Protein AF-A0AAU5UEJ3-F1 (afdb_monomer)

Sequence (266 aa):
MALEWQTLGGAPDSSSPGGGAEIRHVVRSPLGDLTHAVCRAGEVAPTHDLPELDEAYFVLAGEGQIWRSLHGREAITRMRPGRAVWMPAGTQFQYRANQTTSLVFLVVVMPPWKSELFHTNDAGPWTVGADGPAEPTDDSWLTVDVRRGPDETAPDGSEIRLLGGVERGSLAHCLLHPGAVSSPVRHRTVQELWYVVSGHGELWRQSPDGTDQVDLLWPGAAVDIPLGVTFQFRATGLDDLELILLTMPPWPGTDEAVAAGAGRWT

Secondary structure (DSSP, 8-state):
-PPPEEE--SS-SEE-TTSSSEEEEEEE-SS-EEEEEEEPTT-BPPPEE-TT-EEEEEEEES-EEEEEEETTEEEEEEE-TTEEEEE-TT-EEEEEE-SSS-EEEEEEEES---GGG-EE-S-SS--TTS----S-----S-EEE--SS-SEE-TTS-EEEEEEEETTEEEEEEEE-TT-BPPPEEESS-EEEEEEEES-EEEEEE-TTS-EEEEEE-TTEEEEE-TT-EEEEEE-SSS-EEEEEEEES----GGGEEE-S--S--

Radius of gyration: 18.49 Å; Cα contacts (8 Å, |Δi|>4): 746; chains: 1; bounding box: 48×34×52 Å

pLDDT: mean 91.76, std 7.82, range [52.0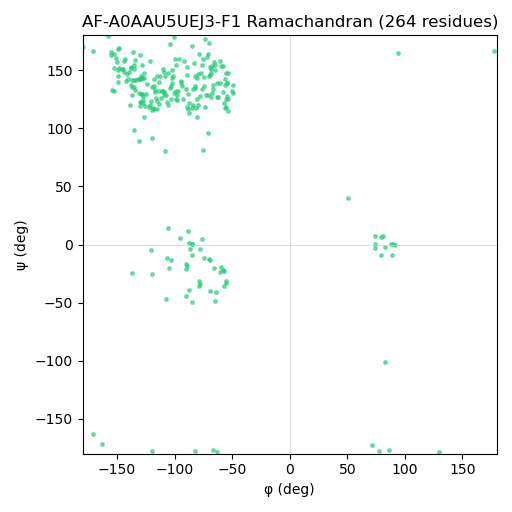, 98.69]

Solvent-accessible surface area (backbone atoms only — not comparable to full-atom values): 13779 Å² total; per-residue (Å²): 129,88,82,58,71,43,62,71,66,95,64,65,78,46,60,38,96,69,63,34,23,42,24,35,84,48,48,80,47,97,64,27,28,39,30,41,35,38,20,48,46,56,35,49,26,59,25,31,33,29,66,78,32,32,36,38,37,37,26,68,35,46,33,29,38,35,39,40,37,49,96,92,46,68,31,32,43,77,41,37,57,48,29,27,42,59,39,59,50,49,31,33,35,31,43,31,19,34,79,84,33,42,22,28,28,38,42,36,34,33,49,50,85,56,78,90,52,64,43,74,54,91,60,79,72,66,52,81,93,51,96,39,87,80,72,64,45,80,66,89,60,66,64,30,64,71,57,94,62,60,77,43,66,47,98,57,63,38,31,31,28,76,43,54,67,56,91,67,24,23,38,30,40,38,38,32,51,50,71,41,51,49,63,28,26,25,40,78,79,38,26,38,39,40,35,28,68,38,37,23,29,39,37,38,39,30,43,84,89,67,58,70,50,77,45,77,39,34,59,48,22,23,37,61,42,60,64,58,33,36,34,31,40,34,17,72,34,88,44,51,23,30,33,41,39,37,26,42,43,41,77,89,52,83,83,41,62,38,79,59,78,80,53,96,70,129

Foldseek 3Di:
DDWDKDFWDPAAPDADLQNQWGWTFADADQWKGKIKTKRFALGKGFKKAQQAKKKKKAWQAAKWWKWKDDPRDIWIDIDHHQKMFIDGHGIIMMIHGHNPGITIIMMMITPYDDSVSIDGDRDDQDDRPDPGDDDTDPDPGQMDGFDPAAPDADPQRKGWHWSDDDQFKGKIKIKDAAFGKFFWWAFDPKKKKKAWSAAWKKKWKAAPVGDIDIDIGHHRMMTTGDHRITMMMHGHGNGITMMMMMITPYDPDDVRIDGPPDDPDD

Mean predicted aligned error: 4.82 Å

Structure (mmCIF, N/CA/C/O backbone):
data_AF-A0AAU5UEJ3-F1
#
_entry.id   AF-A0AAU5UEJ3-F1
#
loop_
_atom_site.group_PDB
_atom_site.id
_atom_site.type_symbol
_atom_site.label_atom_id
_atom_site.label_alt_id
_atom_site.label_comp_id
_atom_site.label_asym_id
_atom_site.label_entity_id
_atom_site.label_seq_id
_atom_site.pdbx_PDB_ins_code
_atom_site.Cartn_x
_atom_site.Cartn_y
_atom_site.Cartn_z
_atom_site.occupancy
_atom_site.B_iso_or_equiv
_atom_site.auth_seq_id
_atom_site.auth_comp_id
_atom_site.auth_asym_id
_atom_site.auth_atom_id
_atom_site.pdbx_PDB_model_num
ATOM 1 N N . MET A 1 1 ? -2.027 16.115 17.556 1.00 52.00 1 MET A N 1
ATOM 2 C CA . MET A 1 1 ? -1.497 16.056 16.174 1.00 52.00 1 MET A CA 1
ATOM 3 C C . MET A 1 1 ? -2.710 15.958 15.268 1.00 52.00 1 MET A C 1
ATOM 5 O O . MET A 1 1 ? -3.641 15.273 15.674 1.00 52.00 1 MET A O 1
ATOM 9 N N . ALA A 1 2 ? -2.773 16.694 14.157 1.00 60.00 2 ALA A N 1
ATOM 10 C CA . ALA A 1 2 ? -3.913 16.568 13.248 1.00 60.00 2 ALA A CA 1
ATOM 11 C C . ALA A 1 2 ? -3.891 15.170 12.613 1.00 60.00 2 ALA A C 1
ATOM 13 O O . ALA A 1 2 ? -2.815 14.684 12.278 1.00 60.00 2 ALA A O 1
ATOM 14 N N . LEU A 1 3 ? -5.055 14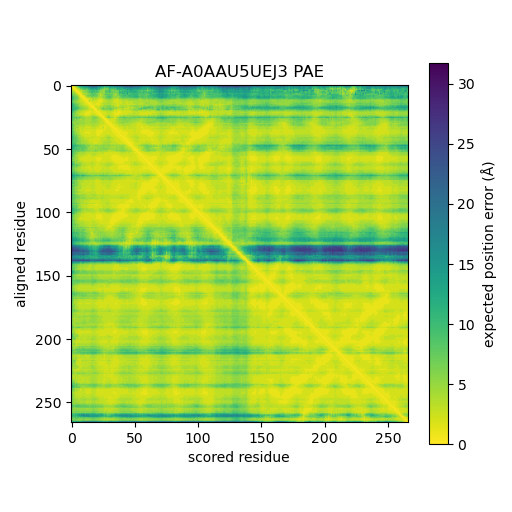.535 12.527 1.00 74.19 3 LEU A N 1
ATOM 15 C CA . LEU A 1 3 ? -5.250 13.261 11.849 1.00 74.19 3 LEU A CA 1
ATOM 16 C C . LEU A 1 3 ? -5.389 13.548 10.348 1.00 74.19 3 LEU A C 1
ATOM 18 O O . LEU A 1 3 ? -6.301 14.273 9.947 1.00 74.19 3 LEU A O 1
ATOM 22 N N . GLU A 1 4 ? -4.472 13.041 9.529 1.00 78.06 4 GLU A N 1
ATOM 23 C CA . GLU A 1 4 ? -4.476 13.281 8.088 1.00 78.06 4 GLU A CA 1
ATOM 24 C C . GLU A 1 4 ? -5.442 12.324 7.372 1.00 78.06 4 GLU A C 1
ATOM 26 O O . GLU A 1 4 ? -5.681 11.179 7.765 1.00 78.06 4 GLU A O 1
ATOM 31 N N . TRP A 1 5 ? -6.077 12.835 6.324 1.00 81.25 5 TRP A N 1
ATOM 32 C CA . TRP A 1 5 ? -6.950 12.091 5.425 1.00 81.25 5 TRP A CA 1
ATOM 33 C C . TRP A 1 5 ? -6.948 12.815 4.090 1.00 81.25 5 TRP A C 1
ATOM 35 O O . TRP A 1 5 ? -7.096 14.040 4.044 1.00 81.25 5 TRP A O 1
ATOM 45 N N . GLN A 1 6 ? -6.782 12.069 3.004 1.00 83.62 6 GLN A N 1
ATOM 46 C CA . GLN A 1 6 ? -6.844 12.648 1.673 1.00 83.62 6 GLN A CA 1
ATOM 47 C C . GLN A 1 6 ? -7.228 11.629 0.609 1.00 83.62 6 GLN A C 1
ATOM 49 O O . GLN A 1 6 ? -7.199 10.415 0.804 1.00 83.62 6 GLN A O 1
ATOM 54 N N . THR A 1 7 ? -7.589 12.160 -0.552 1.00 81.31 7 THR A N 1
ATOM 55 C CA . THR A 1 7 ? -8.096 11.402 -1.691 1.00 81.31 7 THR A CA 1
ATOM 56 C C . THR A 1 7 ? -7.268 11.737 -2.912 1.00 81.31 7 THR A C 1
ATOM 58 O O . THR A 1 7 ? -6.900 12.900 -3.090 1.00 81.31 7 THR A O 1
ATOM 61 N N . LEU A 1 8 ? -7.011 10.753 -3.772 1.00 83.12 8 LEU A N 1
ATOM 62 C CA . LEU A 1 8 ? -6.240 10.975 -4.993 1.00 83.12 8 LEU A CA 1
ATOM 63 C C . LEU A 1 8 ? -6.811 12.119 -5.846 1.00 83.12 8 LEU A C 1
ATOM 65 O O . LEU A 1 8 ? -7.975 12.104 -6.249 1.00 83.12 8 LEU A O 1
ATOM 69 N N . GLY A 1 9 ? -5.957 13.094 -6.163 1.00 78.25 9 GLY A N 1
ATOM 70 C CA . GLY A 1 9 ? -6.269 14.152 -7.117 1.00 78.25 9 GLY A CA 1
ATOM 71 C C . GLY A 1 9 ? -6.382 13.624 -8.552 1.00 78.25 9 GLY A C 1
ATOM 72 O O . GLY A 1 9 ? -5.729 12.652 -8.938 1.00 78.25 9 GLY A O 1
ATOM 73 N N . GLY A 1 10 ? -7.198 14.283 -9.382 1.00 78.88 10 GLY A N 1
ATOM 74 C CA . GLY A 1 10 ? -7.349 13.906 -10.794 1.00 78.88 10 GLY A CA 1
ATOM 75 C C . GLY A 1 10 ? -6.058 14.086 -11.607 1.00 78.88 10 GLY A C 1
ATOM 76 O O . GLY A 1 10 ? -5.695 13.218 -12.403 1.00 78.88 10 GLY A O 1
ATOM 77 N N . ALA A 1 11 ? -5.329 15.178 -11.370 1.00 85.62 11 ALA A N 1
ATOM 78 C CA . ALA A 1 11 ? -4.025 15.448 -11.977 1.00 85.62 11 ALA A CA 1
ATOM 79 C C . ALA A 1 11 ? -2.879 14.875 -11.120 1.00 85.62 11 ALA A C 1
ATOM 81 O O . ALA A 1 11 ? -3.051 14.739 -9.909 1.00 85.62 11 ALA A O 1
ATOM 82 N N . PRO A 1 12 ? -1.724 14.533 -11.719 1.00 90.62 12 PRO A N 1
ATOM 83 C CA . PRO A 1 12 ? -0.538 14.178 -10.949 1.00 90.62 12 PRO A CA 1
ATOM 84 C C . PRO A 1 12 ? 0.054 15.399 -10.234 1.00 90.62 12 PRO A C 1
ATOM 86 O O . PRO A 1 12 ? 0.056 16.502 -10.782 1.00 90.62 12 PRO A O 1
ATOM 89 N N . ASP A 1 13 ? 0.601 15.177 -9.040 1.00 89.88 13 ASP A N 1
ATOM 90 C CA . ASP A 1 13 ? 1.295 16.200 -8.248 1.00 89.88 13 ASP A CA 1
ATOM 91 C C . ASP A 1 13 ? 2.713 16.445 -8.776 1.00 89.88 13 ASP A C 1
ATOM 93 O O . ASP A 1 13 ? 3.240 17.556 -8.713 1.00 89.88 13 ASP A O 1
ATOM 97 N N . SER A 1 14 ? 3.353 15.391 -9.288 1.00 90.75 14 SER A N 1
ATOM 98 C CA . SER A 1 14 ? 4.702 15.439 -9.848 1.00 90.75 14 SER A CA 1
ATOM 99 C C . SER A 1 14 ? 4.956 14.271 -10.808 1.00 90.75 14 SER A C 1
ATOM 101 O O . SER A 1 14 ? 4.085 13.437 -11.062 1.00 90.75 14 SER A O 1
ATOM 103 N N . SER A 1 15 ? 6.153 14.221 -11.386 1.00 90.69 15 SER A N 1
ATOM 104 C CA . SER A 1 15 ? 6.690 13.001 -12.000 1.00 90.69 15 SER A CA 1
ATOM 105 C C . SER A 1 15 ? 7.644 12.332 -11.018 1.00 90.69 15 SER A C 1
ATOM 107 O O . SER A 1 15 ? 8.232 13.011 -10.174 1.00 90.69 15 SER A O 1
ATOM 109 N N . SER A 1 16 ? 7.828 11.017 -11.138 1.00 88.94 16 SER A N 1
ATOM 110 C CA . SER A 1 16 ? 8.863 10.315 -10.386 1.00 88.94 16 SER A CA 1
ATOM 111 C C . SER A 1 16 ? 10.226 10.936 -10.711 1.00 88.94 16 SER A C 1
ATOM 113 O O . SER A 1 16 ? 10.387 11.509 -11.791 1.00 88.94 16 SER A O 1
ATOM 115 N N . PRO A 1 17 ? 11.218 10.862 -9.811 1.00 82.88 17 PRO A N 1
ATOM 116 C CA . PRO A 1 17 ? 12.496 11.548 -10.014 1.00 82.88 17 PRO A CA 1
ATOM 117 C C . PRO A 1 17 ? 13.194 11.178 -11.335 1.00 82.88 17 PRO A C 1
ATOM 119 O O . PRO A 1 17 ? 13.837 12.020 -11.954 1.00 82.88 17 PRO A O 1
ATOM 122 N N . GLY A 1 18 ? 13.008 9.939 -11.805 1.00 78.44 18 GLY A N 1
ATOM 123 C CA . GLY A 1 18 ? 13.495 9.461 -13.103 1.00 78.44 18 GLY A CA 1
ATOM 124 C C . GLY A 1 18 ? 12.553 9.711 -14.288 1.00 78.44 18 GLY A C 1
ATOM 125 O O . GLY A 1 18 ? 12.838 9.271 -15.394 1.00 78.44 18 GLY A O 1
ATOM 126 N N . GLY A 1 19 ? 11.402 10.346 -14.076 1.00 84.88 19 GLY A N 1
ATOM 127 C CA . GLY A 1 19 ? 10.384 10.609 -15.098 1.00 84.88 19 GLY A CA 1
ATOM 128 C C . GLY A 1 19 ? 9.563 9.389 -15.537 1.00 84.88 19 GLY A C 1
ATOM 129 O O . GLY A 1 19 ? 8.683 9.530 -16.379 1.00 84.88 19 GLY A O 1
ATOM 130 N N . GLY A 1 20 ? 9.812 8.205 -14.968 1.00 85.00 20 GLY A N 1
ATOM 131 C CA . GLY A 1 20 ? 9.185 6.943 -15.385 1.00 85.00 20 GLY A CA 1
ATOM 132 C C . GLY A 1 20 ? 7.722 6.755 -14.964 1.00 85.00 20 GLY A C 1
ATOM 133 O O . GLY A 1 20 ? 7.065 5.826 -15.435 1.00 85.00 20 GLY A O 1
ATOM 134 N N . ALA A 1 21 ? 7.202 7.606 -14.077 1.00 93.00 21 ALA A N 1
ATOM 135 C CA . ALA A 1 21 ? 5.820 7.537 -13.617 1.00 93.00 21 ALA A CA 1
ATOM 136 C C . ALA A 1 21 ? 5.253 8.914 -13.259 1.00 93.00 21 ALA A C 1
ATOM 138 O O . ALA A 1 21 ? 5.962 9.800 -12.788 1.00 93.00 21 ALA A O 1
ATOM 139 N N . GLU A 1 22 ? 3.946 9.070 -13.427 1.00 95.62 22 GLU A N 1
ATOM 140 C CA . GLU A 1 22 ? 3.173 10.136 -12.795 1.00 95.62 22 GLU A CA 1
ATOM 141 C C . GLU A 1 22 ? 2.974 9.825 -11.312 1.00 95.62 22 GLU A C 1
ATOM 143 O O . GLU A 1 22 ? 2.605 8.703 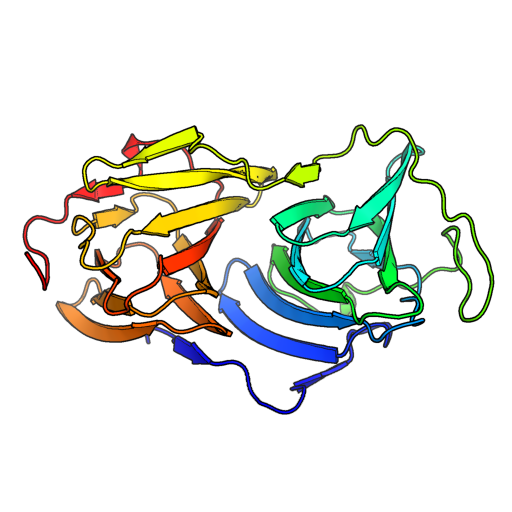-10.965 1.00 95.62 22 GLU A O 1
ATOM 148 N N . ILE A 1 23 ? 3.151 10.823 -10.451 1.00 93.50 23 ILE A N 1
ATOM 149 C CA . ILE A 1 23 ? 3.115 10.669 -8.999 1.00 93.50 23 ILE A CA 1
ATOM 150 C C . ILE A 1 23 ? 1.969 11.476 -8.400 1.00 93.50 23 ILE A C 1
ATOM 152 O O . ILE A 1 23 ? 1.806 12.660 -8.692 1.00 93.50 23 ILE A O 1
ATOM 156 N N . ARG A 1 24 ? 1.195 10.820 -7.532 1.00 93.12 24 ARG A N 1
ATOM 157 C CA . ARG A 1 24 ? 0.246 11.443 -6.606 1.00 93.12 24 ARG A CA 1
ATOM 158 C C . ARG A 1 24 ? 0.663 11.085 -5.185 1.00 93.12 24 ARG A C 1
ATOM 160 O O . ARG A 1 24 ? 0.681 9.902 -4.838 1.00 93.12 24 ARG A O 1
ATOM 167 N N . HIS A 1 25 ? 1.041 12.067 -4.379 1.00 85.38 25 HIS A N 1
ATOM 168 C CA . HIS A 1 25 ? 1.393 11.817 -2.982 1.00 85.38 25 HIS A CA 1
ATOM 169 C C . HIS A 1 25 ? 0.121 11.479 -2.211 1.00 85.38 25 HIS A C 1
ATOM 171 O O . HIS A 1 25 ? -0.854 12.217 -2.326 1.00 85.38 25 HIS A O 1
ATOM 177 N N . VAL A 1 26 ? 0.110 10.364 -1.466 1.00 84.31 26 VAL A N 1
ATOM 178 C CA . VAL A 1 26 ? -1.117 9.885 -0.806 1.00 84.31 26 VAL A CA 1
ATOM 179 C C . VAL A 1 26 ? -1.099 10.080 0.704 1.00 84.31 26 VAL A C 1
ATOM 181 O O . VAL A 1 26 ? -2.069 10.559 1.259 1.00 84.31 26 VAL A O 1
ATOM 184 N N . VAL A 1 27 ? -0.018 9.727 1.386 1.00 86.88 27 VAL A N 1
ATOM 185 C CA . VAL A 1 27 ? 0.171 10.048 2.807 1.00 86.88 27 VAL A CA 1
ATOM 186 C C . VAL A 1 27 ? 1.661 10.216 3.051 1.00 86.88 27 VAL A C 1
ATOM 188 O O . VAL A 1 27 ? 2.465 9.444 2.526 1.00 86.88 27 VAL A O 1
ATOM 191 N N . ARG A 1 28 ? 2.031 11.210 3.859 1.00 85.81 28 ARG A N 1
ATOM 192 C CA . ARG A 1 28 ? 3.376 11.316 4.427 1.00 85.81 28 ARG A CA 1
ATOM 193 C C . ARG A 1 28 ? 3.306 11.130 5.927 1.00 85.81 28 ARG A C 1
ATOM 195 O O . ARG A 1 28 ? 2.414 11.651 6.583 1.00 85.81 28 ARG A O 1
ATOM 202 N N . SER A 1 29 ? 4.270 10.413 6.481 1.00 87.12 29 SER A N 1
ATOM 203 C CA . SER A 1 29 ? 4.391 10.250 7.926 1.00 87.12 29 SER A CA 1
ATOM 204 C C . SER A 1 29 ? 5.843 10.411 8.358 1.00 87.12 29 SER A C 1
ATOM 206 O O . SER A 1 29 ? 6.745 10.327 7.529 1.00 87.12 29 SER A O 1
ATOM 208 N N . PRO A 1 30 ? 6.121 10.581 9.658 1.00 88.25 30 PRO A N 1
ATOM 209 C CA . PRO A 1 30 ? 7.498 10.617 10.139 1.00 88.25 30 PRO A CA 1
ATOM 210 C C . PRO A 1 30 ? 8.311 9.338 9.862 1.00 88.25 30 PRO A C 1
ATOM 212 O O . PRO A 1 30 ? 9.538 9.396 9.924 1.00 88.25 30 PRO A O 1
ATOM 215 N N . LEU A 1 31 ? 7.661 8.196 9.587 1.00 90.12 31 LEU A N 1
ATOM 216 C CA . LEU A 1 31 ? 8.327 6.897 9.405 1.00 90.12 31 LEU A CA 1
ATOM 217 C C . LEU A 1 31 ? 8.412 6.427 7.949 1.00 90.12 31 LEU A C 1
ATOM 219 O O . LEU A 1 31 ? 9.273 5.610 7.629 1.00 90.12 31 LEU A O 1
ATOM 223 N N . GLY A 1 32 ? 7.574 6.961 7.066 1.00 91.81 32 GLY A N 1
ATOM 224 C CA . GLY A 1 32 ? 7.552 6.586 5.659 1.00 91.81 32 GLY A CA 1
ATOM 225 C C . GLY A 1 32 ? 6.456 7.300 4.885 1.00 91.81 32 GLY A C 1
ATOM 226 O O . GLY A 1 32 ? 5.540 7.883 5.479 1.00 91.81 32 GLY A O 1
ATOM 227 N N . ASP A 1 33 ? 6.555 7.214 3.564 1.00 91.94 33 ASP A N 1
ATOM 228 C CA . ASP A 1 33 ? 5.602 7.812 2.634 1.00 91.94 33 ASP A CA 1
ATOM 229 C C . ASP A 1 33 ? 4.869 6.734 1.841 1.00 91.94 33 ASP A C 1
ATOM 231 O O . ASP A 1 33 ? 5.447 5.718 1.450 1.00 91.94 33 ASP A O 1
ATOM 235 N N . LEU A 1 34 ? 3.601 7.008 1.550 1.00 93.38 34 LEU A N 1
ATOM 236 C CA . LEU A 1 34 ? 2.769 6.240 0.641 1.00 93.38 34 LEU A CA 1
ATOM 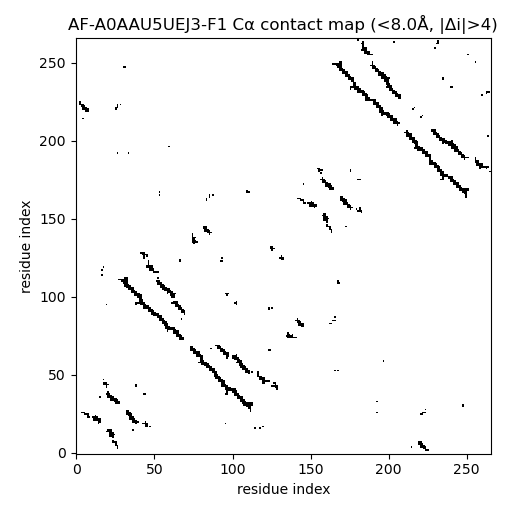237 C C . LEU A 1 34 ? 2.402 7.117 -0.557 1.00 93.38 34 LEU A C 1
ATOM 239 O O . LEU A 1 34 ? 1.815 8.195 -0.429 1.00 93.38 34 LEU A O 1
ATOM 243 N N . THR A 1 35 ? 2.737 6.632 -1.743 1.00 93.88 35 THR A N 1
ATOM 244 C CA . THR A 1 35 ? 2.583 7.347 -3.006 1.00 93.88 35 THR A CA 1
ATOM 245 C C . THR A 1 35 ? 1.849 6.474 -4.021 1.00 93.88 35 THR A C 1
ATOM 247 O O . THR A 1 35 ? 2.024 5.264 -4.049 1.00 93.88 35 THR A O 1
ATOM 250 N N . HIS A 1 36 ? 1.021 7.075 -4.868 1.00 95.94 36 HIS A N 1
ATOM 251 C CA . HIS A 1 36 ? 0.369 6.398 -5.981 1.00 95.94 36 HIS A CA 1
ATOM 252 C C . HIS A 1 36 ? 1.087 6.763 -7.280 1.00 95.94 36 HIS A C 1
ATOM 254 O O . HIS A 1 36 ? 1.202 7.943 -7.625 1.00 95.94 36 HIS A O 1
ATOM 260 N N . ALA A 1 37 ? 1.523 5.752 -8.025 1.00 96.88 37 ALA A N 1
ATOM 261 C CA . ALA A 1 37 ? 2.301 5.896 -9.245 1.00 96.88 37 ALA A CA 1
ATOM 262 C C . ALA A 1 37 ? 1.568 5.323 -10.466 1.00 96.88 37 ALA A C 1
ATOM 264 O O . ALA A 1 37 ? 0.909 4.283 -10.394 1.00 96.88 37 ALA A O 1
ATOM 265 N N . VAL A 1 38 ? 1.709 6.002 -11.607 1.00 97.31 38 VAL A N 1
ATOM 266 C CA . VAL A 1 38 ? 1.241 5.518 -12.914 1.00 97.31 38 VAL A CA 1
ATOM 267 C C . VAL A 1 38 ? 2.391 5.561 -13.912 1.00 97.31 38 VAL A C 1
ATOM 269 O O . VAL A 1 38 ? 2.794 6.635 -14.355 1.00 97.31 38 VAL A O 1
ATOM 272 N N . CYS A 1 39 ? 2.891 4.393 -14.303 1.00 96.62 39 CYS A N 1
ATOM 273 C CA . CYS A 1 39 ? 3.795 4.241 -15.440 1.00 96.62 39 CYS A CA 1
ATOM 274 C C . CYS A 1 39 ? 2.940 4.019 -16.695 1.00 96.62 39 CYS A C 1
ATOM 276 O O . CYS A 1 39 ? 2.144 3.076 -16.745 1.00 96.62 39 CYS A O 1
ATOM 278 N N . ARG A 1 40 ? 3.018 4.920 -17.682 1.00 95.44 40 ARG A N 1
ATOM 279 C CA . ARG A 1 40 ? 2.145 4.850 -18.866 1.00 95.44 40 ARG A CA 1
ATOM 280 C C . ARG A 1 40 ? 2.509 3.653 -19.742 1.00 95.44 40 ARG A C 1
ATOM 282 O O . ARG A 1 40 ? 3.651 3.215 -19.741 1.00 95.44 40 ARG A O 1
ATOM 289 N N . ALA A 1 41 ? 1.540 3.137 -20.493 1.00 93.62 41 ALA A N 1
ATOM 290 C CA . ALA A 1 41 ? 1.770 2.031 -21.422 1.00 93.62 41 ALA A CA 1
ATOM 291 C C . ALA A 1 41 ? 2.985 2.300 -22.335 1.00 93.62 41 ALA A C 1
ATOM 293 O O . ALA A 1 41 ? 3.102 3.380 -22.912 1.00 93.62 41 ALA A O 1
ATOM 294 N N . GLY A 1 42 ? 3.877 1.316 -22.450 1.00 90.88 42 GLY A N 1
ATOM 295 C CA . GLY A 1 42 ? 5.112 1.382 -23.235 1.00 90.88 42 GLY A CA 1
ATOM 296 C C . GLY A 1 42 ? 6.272 2.132 -22.569 1.00 90.88 42 GLY A C 1
ATOM 297 O O . GLY A 1 42 ? 7.392 2.057 -23.073 1.00 90.88 42 GLY A O 1
ATOM 298 N N . GLU A 1 43 ? 6.043 2.816 -21.445 1.00 92.12 43 GLU A N 1
ATOM 299 C CA . GLU A 1 43 ? 7.097 3.535 -20.731 1.00 92.12 43 GLU A CA 1
ATOM 300 C C . GLU A 1 43 ? 7.995 2.590 -19.932 1.00 92.12 43 GLU A C 1
ATOM 302 O O . GLU A 1 43 ? 7.568 1.571 -19.376 1.00 92.12 43 GLU A O 1
ATOM 307 N N . VAL A 1 44 ? 9.261 2.987 -19.847 1.00 91.81 44 VAL A N 1
ATOM 308 C CA . VAL A 1 44 ? 10.312 2.320 -19.085 1.00 91.81 44 VAL A CA 1
ATOM 309 C C . VAL A 1 44 ? 10.951 3.375 -18.191 1.00 91.81 44 VAL A C 1
ATOM 311 O O . VAL A 1 44 ? 11.463 4.378 -18.686 1.00 91.81 44 VAL A O 1
ATOM 314 N N . ALA A 1 45 ? 10.934 3.161 -16.879 1.00 92.00 45 ALA A N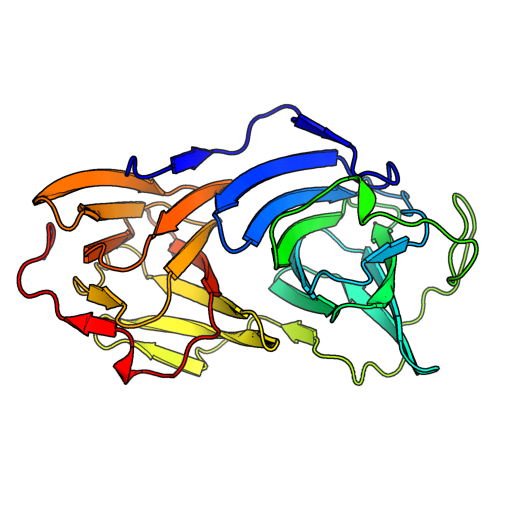 1
ATOM 315 C CA . ALA A 1 45 ? 11.664 4.020 -15.957 1.00 92.00 45 ALA A CA 1
ATOM 316 C C . ALA A 1 45 ? 13.178 3.836 -16.144 1.00 92.00 45 ALA A C 1
ATOM 318 O O . ALA A 1 45 ? 13.618 2.729 -16.458 1.00 92.00 45 ALA A O 1
ATOM 319 N N . PRO A 1 46 ? 14.006 4.874 -15.943 1.00 90.19 46 PRO A N 1
ATOM 320 C CA . PRO A 1 46 ? 15.447 4.682 -15.876 1.00 90.19 46 PRO A CA 1
ATOM 321 C C . PRO A 1 46 ? 15.807 3.828 -14.659 1.00 90.19 46 PRO A C 1
ATOM 323 O O . PRO A 1 46 ? 15.088 3.813 -13.653 1.00 90.19 46 PRO A O 1
ATOM 326 N N . THR A 1 47 ? 16.939 3.141 -14.742 1.00 91.06 47 THR A N 1
ATOM 327 C CA . THR A 1 47 ? 17.468 2.396 -13.605 1.00 91.06 47 THR A CA 1
ATOM 328 C C . THR A 1 47 ? 17.897 3.354 -12.508 1.00 91.06 47 THR A C 1
ATOM 330 O O . THR A 1 47 ? 18.558 4.366 -12.764 1.00 91.06 47 THR A O 1
ATOM 333 N N . HIS A 1 48 ? 17.506 3.032 -11.283 1.00 88.88 48 HIS A N 1
ATOM 334 C CA . HIS A 1 48 ? 17.873 3.799 -10.107 1.00 88.88 48 HIS A CA 1
ATOM 335 C C . HIS A 1 48 ? 18.117 2.902 -8.902 1.00 88.88 48 HIS A C 1
ATOM 337 O O . HIS A 1 48 ? 17.694 1.745 -8.867 1.00 88.88 48 HIS A O 1
ATOM 343 N N . ASP A 1 49 ? 18.839 3.450 -7.932 1.00 89.06 49 ASP A N 1
ATOM 344 C CA . ASP A 1 49 ? 19.033 2.864 -6.614 1.00 89.06 49 ASP A CA 1
ATOM 345 C C . ASP A 1 49 ? 18.658 3.858 -5.523 1.00 89.06 49 ASP A C 1
ATOM 347 O O . ASP A 1 49 ? 18.818 5.071 -5.680 1.00 89.06 49 ASP A O 1
ATOM 351 N N . LEU A 1 50 ? 18.156 3.307 -4.418 1.00 85.75 50 LEU A N 1
ATOM 352 C CA . LEU A 1 50 ? 17.853 4.033 -3.193 1.00 85.75 50 LEU A CA 1
ATOM 353 C C . LEU A 1 50 ? 18.697 3.429 -2.063 1.00 85.75 50 LEU A C 1
ATOM 355 O O . LEU A 1 50 ? 18.288 2.445 -1.442 1.00 85.75 50 LEU A O 1
ATOM 359 N N . PRO A 1 51 ? 19.902 3.959 -1.792 1.00 85.56 51 PRO A N 1
ATOM 360 C CA . PRO A 1 51 ? 20.875 3.304 -0.915 1.00 85.56 51 PRO A CA 1
ATOM 361 C C . PRO A 1 51 ? 20.431 3.213 0.548 1.00 85.56 51 PRO A C 1
ATOM 363 O O . PRO A 1 51 ? 20.948 2.382 1.290 1.00 85.56 51 PRO A O 1
ATOM 366 N N . GLU A 1 52 ? 19.481 4.050 0.964 1.00 89.12 52 GLU A N 1
ATOM 367 C CA . GLU A 1 52 ? 19.053 4.182 2.361 1.00 89.12 52 GLU A CA 1
ATOM 368 C C . GLU A 1 52 ? 17.565 3.878 2.588 1.00 89.12 52 GLU A C 1
ATOM 370 O O . GLU A 1 52 ? 17.122 3.886 3.739 1.00 89.12 52 GLU A O 1
ATOM 375 N N . LEU A 1 53 ? 16.791 3.628 1.523 1.00 90.81 53 LEU A N 1
ATOM 376 C CA . LEU A 1 53 ? 15.340 3.449 1.604 1.00 90.81 53 LEU A CA 1
ATOM 377 C C . LEU A 1 53 ? 14.958 2.008 1.294 1.00 90.81 53 LEU A C 1
ATOM 379 O O . LEU A 1 53 ? 15.289 1.491 0.230 1.00 90.81 53 LEU A O 1
ATOM 383 N N . ASP A 1 54 ? 14.208 1.392 2.200 1.00 93.25 54 ASP A N 1
ATOM 384 C CA . ASP A 1 54 ? 13.422 0.221 1.850 1.00 93.25 54 ASP A CA 1
ATOM 385 C C . ASP A 1 54 ? 12.183 0.677 1.075 1.00 93.25 54 ASP A C 1
ATOM 387 O O . ASP A 1 54 ? 11.491 1.614 1.487 1.00 93.25 54 ASP A O 1
ATOM 391 N N . GLU A 1 55 ? 11.890 0.001 -0.031 1.00 94.06 55 GLU A N 1
ATOM 392 C CA . GLU A 1 55 ? 10.768 0.319 -0.905 1.00 94.06 55 GLU A CA 1
ATOM 393 C C . GLU A 1 55 ? 9.908 -0.919 -1.173 1.00 94.06 55 GLU A C 1
ATOM 395 O O . GLU A 1 55 ? 10.400 -2.045 -1.305 1.00 94.06 55 GLU A O 1
ATOM 400 N N . ALA A 1 56 ? 8.597 -0.723 -1.259 1.00 96.25 56 ALA A N 1
ATOM 401 C CA . ALA A 1 56 ? 7.660 -1.766 -1.645 1.00 96.25 56 ALA A CA 1
ATOM 402 C C . ALA A 1 56 ? 6.651 -1.241 -2.657 1.00 96.25 56 ALA A C 1
ATOM 404 O O . ALA A 1 56 ? 6.078 -0.164 -2.477 1.00 96.25 56 ALA A O 1
ATOM 405 N N . TYR A 1 57 ? 6.399 -2.033 -3.698 1.00 97.56 57 TYR A N 1
ATOM 406 C CA . TYR A 1 57 ? 5.342 -1.780 -4.669 1.00 97.56 57 TYR A CA 1
ATOM 407 C C . TYR A 1 57 ? 4.162 -2.693 -4.429 1.00 97.56 57 TYR A C 1
ATOM 409 O O . TYR A 1 57 ? 4.352 -3.895 -4.291 1.00 97.56 57 TYR A O 1
ATOM 417 N N . PHE A 1 58 ? 2.951 -2.142 -4.462 1.00 98.44 58 PHE A N 1
ATOM 418 C CA . PHE A 1 58 ? 1.722 -2.926 -4.557 1.00 98.44 58 PHE A CA 1
ATOM 419 C C . PHE A 1 58 ? 0.982 -2.577 -5.843 1.00 98.44 58 PHE A C 1
ATOM 421 O O . PHE A 1 58 ? 0.559 -1.439 -6.036 1.00 98.44 58 PHE A O 1
ATOM 428 N N . VAL A 1 59 ? 0.826 -3.544 -6.742 1.00 98.56 59 VAL A N 1
ATOM 429 C CA . VAL A 1 59 ? 0.212 -3.309 -8.052 1.00 98.56 59 VAL A CA 1
ATOM 430 C C . VAL A 1 59 ? -1.307 -3.265 -7.924 1.00 98.56 59 VAL A C 1
ATOM 432 O O . VAL A 1 59 ? -1.937 -4.249 -7.536 1.00 98.56 59 VAL A O 1
ATOM 435 N N . LEU A 1 60 ? -1.893 -2.134 -8.308 1.00 98.12 60 LEU A N 1
ATOM 436 C CA . LEU A 1 60 ? -3.334 -1.888 -8.292 1.00 98.12 60 LEU A CA 1
ATOM 437 C C . LEU A 1 60 ? -3.992 -2.301 -9.612 1.00 98.12 60 LEU A C 1
ATOM 439 O O . LEU A 1 60 ? -5.049 -2.925 -9.609 1.00 98.12 60 LEU A O 1
ATOM 443 N N . ALA A 1 61 ? -3.380 -1.952 -10.746 1.00 97.94 61 ALA A N 1
ATOM 444 C CA . ALA A 1 61 ? -3.949 -2.201 -12.068 1.00 97.94 61 ALA A CA 1
ATOM 445 C C . ALA A 1 61 ? -2.876 -2.291 -13.161 1.00 97.94 61 ALA A C 1
ATOM 447 O O . ALA A 1 61 ? -1.746 -1.825 -12.999 1.00 97.94 61 ALA A O 1
ATOM 448 N N . GLY A 1 62 ? -3.275 -2.856 -14.301 1.00 97.12 62 GLY A N 1
ATOM 449 C CA . GLY A 1 62 ? -2.417 -3.020 -15.469 1.00 97.12 62 GLY A CA 1
ATOM 450 C C . GLY A 1 62 ? -1.334 -4.073 -15.280 1.00 97.12 62 GLY A C 1
ATOM 451 O O . GLY A 1 62 ? -1.316 -4.823 -14.303 1.00 97.12 62 GLY A O 1
ATOM 452 N N . GLU A 1 63 ? -0.434 -4.141 -16.252 1.00 94.25 63 GLU A N 1
ATOM 453 C CA . GLU A 1 63 ? 0.650 -5.112 -16.255 1.00 94.25 63 GLU A CA 1
ATOM 454 C C . GLU A 1 63 ? 1.971 -4.462 -16.637 1.00 94.25 63 GLU A C 1
ATOM 456 O O . GLU A 1 63 ? 2.042 -3.506 -17.414 1.00 94.25 63 GLU A O 1
ATOM 461 N N . GLY A 1 64 ? 3.039 -5.038 -16.112 1.00 94.75 64 GLY A N 1
ATOM 462 C CA . GLY A 1 64 ? 4.382 -4.563 -16.354 1.00 94.75 64 GLY A CA 1
ATOM 463 C C . GLY A 1 64 ? 5.411 -5.527 -15.809 1.00 94.75 64 GLY A C 1
ATOM 464 O O . GLY A 1 64 ? 5.128 -6.699 -15.530 1.00 94.75 64 GLY A O 1
ATOM 465 N N . GLN A 1 65 ? 6.627 -5.032 -15.661 1.00 95.12 65 GLN A N 1
ATOM 466 C CA . GLN A 1 65 ? 7.737 -5.800 -15.124 1.00 95.12 65 GLN A CA 1
ATOM 467 C C . GLN A 1 65 ? 8.632 -4.904 -14.294 1.00 95.12 65 GLN A C 1
ATOM 469 O O . GLN A 1 65 ? 8.754 -3.715 -14.578 1.00 95.12 65 GLN A O 1
ATOM 474 N N . ILE A 1 66 ? 9.285 -5.510 -13.312 1.00 94.94 66 ILE A N 1
ATOM 475 C CA . ILE A 1 66 ? 10.337 -4.882 -12.530 1.00 94.94 66 ILE A CA 1
ATOM 476 C C . ILE A 1 66 ? 11.573 -5.768 -12.550 1.00 94.94 66 ILE A C 1
ATOM 478 O O . ILE A 1 66 ? 11.491 -6.967 -12.290 1.00 94.94 66 ILE A O 1
ATOM 482 N N . TRP A 1 67 ? 12.703 -5.181 -12.912 1.00 94.38 67 TRP A N 1
ATOM 483 C CA . TRP A 1 67 ? 14.019 -5.773 -12.754 1.00 94.38 67 TRP A CA 1
ATOM 484 C C . TRP A 1 67 ? 14.610 -5.280 -11.440 1.00 94.38 67 TRP A C 1
ATOM 486 O O . TRP A 1 67 ? 14.461 -4.104 -11.109 1.00 94.38 67 TRP A O 1
ATOM 496 N N . ARG A 1 68 ? 15.268 -6.170 -10.699 1.00 93.75 68 ARG A N 1
ATOM 497 C CA . ARG A 1 68 ? 15.968 -5.861 -9.448 1.00 93.75 68 ARG A CA 1
ATOM 498 C C . ARG A 1 68 ? 17.351 -6.495 -9.460 1.00 93.75 68 ARG A C 1
ATOM 500 O O . ARG A 1 68 ? 17.478 -7.641 -9.893 1.00 93.75 68 ARG A O 1
ATOM 507 N N . SER A 1 69 ? 18.344 -5.785 -8.930 1.00 92.81 69 SER A N 1
ATOM 508 C CA . SER A 1 69 ? 19.710 -6.263 -8.713 1.00 92.81 69 SER A CA 1
ATOM 509 C C . SER A 1 69 ? 20.234 -5.831 -7.345 1.00 92.81 69 SER A C 1
ATOM 511 O O . SER A 1 69 ? 20.154 -4.663 -6.968 1.00 92.81 69 SER A O 1
ATOM 513 N N . LEU A 1 70 ? 20.755 -6.788 -6.575 1.00 91.06 70 LEU A N 1
ATOM 514 C CA . LEU A 1 70 ? 21.415 -6.538 -5.293 1.00 91.06 70 LEU A CA 1
ATOM 515 C C . LEU A 1 70 ? 22.433 -7.647 -5.016 1.00 91.06 70 LEU A C 1
ATOM 517 O O . LEU A 1 70 ? 22.128 -8.834 -5.133 1.00 91.06 70 LEU A O 1
ATOM 521 N N . HIS A 1 71 ? 23.656 -7.269 -4.633 1.00 88.62 71 HIS A N 1
ATOM 522 C CA . HIS A 1 71 ? 24.744 -8.205 -4.305 1.00 88.62 71 HIS A CA 1
ATOM 523 C C . HIS A 1 71 ? 24.992 -9.288 -5.379 1.00 88.62 71 HIS A C 1
ATOM 525 O O . HIS A 1 71 ? 25.231 -10.454 -5.060 1.00 88.62 71 HIS A O 1
ATOM 531 N N . GLY A 1 72 ? 24.916 -8.911 -6.661 1.00 85.56 72 GLY A N 1
ATOM 532 C CA . GLY A 1 72 ? 25.150 -9.811 -7.797 1.00 85.56 72 GLY A CA 1
ATOM 533 C C . GLY A 1 72 ? 24.019 -10.806 -8.078 1.00 85.56 72 GLY A C 1
ATOM 534 O O . GLY A 1 72 ? 24.192 -11.697 -8.908 1.00 85.56 72 GLY A O 1
ATOM 535 N N . ARG A 1 73 ? 22.874 -10.682 -7.395 1.00 88.19 73 ARG A N 1
ATOM 536 C CA . ARG A 1 73 ? 21.641 -11.405 -7.726 1.00 88.19 73 ARG A CA 1
ATOM 537 C C . ARG A 1 73 ? 20.732 -10.497 -8.524 1.00 88.19 73 ARG A C 1
ATOM 539 O O . ARG A 1 73 ? 20.476 -9.382 -8.082 1.00 88.19 73 ARG A O 1
ATOM 546 N N . GLU A 1 74 ? 20.200 -11.005 -9.629 1.00 91.19 74 GLU A N 1
ATOM 547 C CA . GLU A 1 74 ? 19.288 -10.260 -10.493 1.00 91.19 74 GLU A CA 1
ATOM 548 C C . GLU A 1 74 ? 18.038 -11.070 -10.798 1.00 91.19 74 GLU A C 1
ATOM 550 O O . GLU A 1 74 ? 18.123 -12.283 -10.996 1.00 91.19 74 GLU A O 1
ATOM 555 N N . ALA A 1 75 ? 16.884 -10.404 -10.851 1.00 92.00 75 ALA A N 1
ATOM 556 C CA . ALA A 1 75 ? 15.666 -11.028 -11.347 1.00 92.00 75 ALA A CA 1
ATOM 557 C C . ALA A 1 75 ? 14.725 -10.041 -12.041 1.00 92.00 75 ALA A C 1
ATOM 559 O O . ALA A 1 75 ? 14.675 -8.862 -11.692 1.00 92.00 75 ALA A O 1
ATOM 560 N N . ILE A 1 76 ? 13.941 -10.557 -12.990 1.00 93.62 76 ILE A N 1
ATOM 561 C CA . ILE A 1 76 ? 12.800 -9.869 -13.595 1.00 93.62 76 ILE A CA 1
ATOM 562 C C . ILE A 1 76 ? 11.512 -10.482 -13.055 1.00 93.62 76 ILE A C 1
ATOM 564 O O . ILE A 1 76 ? 11.214 -11.653 -13.291 1.00 93.62 76 ILE A O 1
ATOM 568 N N . THR A 1 77 ? 10.700 -9.655 -12.410 1.00 94.69 77 THR A N 1
ATOM 569 C CA . THR A 1 77 ? 9.417 -10.035 -11.825 1.00 94.69 77 THR A CA 1
ATOM 570 C C . THR A 1 77 ? 8.284 -9.426 -12.632 1.00 94.69 77 THR A C 1
ATOM 572 O O . THR A 1 77 ? 8.260 -8.228 -12.914 1.00 94.69 77 THR A O 1
ATOM 575 N N . ARG A 1 78 ? 7.293 -10.248 -12.989 1.00 94.69 78 ARG A N 1
ATOM 576 C CA . ARG A 1 78 ? 6.051 -9.744 -13.588 1.00 94.69 78 ARG A CA 1
ATOM 577 C C . ARG A 1 78 ? 5.268 -8.940 -12.553 1.00 94.69 78 ARG A C 1
ATOM 579 O O . ARG A 1 78 ? 5.013 -9.446 -11.462 1.00 94.69 78 ARG A O 1
ATOM 586 N N . MET A 1 79 ? 4.836 -7.744 -12.922 1.00 96.19 79 MET A N 1
ATOM 587 C CA . MET A 1 79 ? 3.942 -6.899 -12.137 1.00 96.19 79 MET A CA 1
ATOM 588 C C . MET A 1 79 ? 2.515 -7.072 -12.655 1.00 96.19 79 MET A C 1
ATOM 590 O O . MET A 1 79 ? 2.269 -6.927 -13.852 1.00 96.19 79 MET A O 1
ATOM 594 N N . ARG A 1 80 ? 1.592 -7.439 -11.763 1.00 96.31 80 ARG A N 1
ATOM 595 C CA . ARG A 1 80 ? 0.169 -7.672 -12.055 1.00 96.31 80 ARG A CA 1
ATOM 596 C C . ARG A 1 80 ? -0.679 -7.342 -10.825 1.00 96.31 80 ARG A C 1
ATOM 598 O O . ARG A 1 80 ? -0.125 -7.420 -9.730 1.00 96.31 80 ARG A O 1
ATOM 605 N N . PRO A 1 81 ? -1.978 -7.031 -10.971 1.00 98.19 81 PRO A N 1
ATOM 606 C CA . PRO A 1 81 ? -2.811 -6.582 -9.859 1.00 98.19 81 PRO A CA 1
ATOM 607 C C . PRO A 1 81 ? -2.796 -7.561 -8.682 1.00 98.19 81 PRO A C 1
ATOM 609 O O . PRO A 1 81 ? -2.812 -8.779 -8.882 1.00 98.19 81 PRO A O 1
ATOM 612 N N . GLY A 1 82 ? -2.739 -7.018 -7.466 1.00 97.94 82 GLY A N 1
ATOM 613 C CA . GLY A 1 82 ? -2.667 -7.798 -6.231 1.00 97.94 82 GLY A CA 1
ATOM 614 C C . GLY A 1 82 ? -1.269 -8.309 -5.879 1.00 97.94 82 GLY A C 1
ATOM 615 O O . GLY A 1 82 ? -1.136 -9.090 -4.943 1.00 97.94 82 GLY A O 1
ATOM 616 N N . ARG A 1 83 ? -0.218 -7.912 -6.605 1.00 97.81 83 ARG A N 1
ATOM 617 C CA . ARG A 1 83 ? 1.162 -8.304 -6.296 1.00 97.81 83 ARG A CA 1
ATOM 618 C C . ARG A 1 83 ? 1.894 -7.227 -5.506 1.00 97.81 83 ARG A C 1
ATOM 620 O O . ARG A 1 83 ? 1.980 -6.089 -5.962 1.00 97.81 83 ARG A O 1
ATOM 627 N N . ALA A 1 84 ? 2.494 -7.628 -4.391 1.00 98.06 84 ALA A N 1
ATOM 628 C CA . ALA A 1 84 ? 3.497 -6.878 -3.656 1.00 98.06 84 ALA A CA 1
ATOM 629 C C . ALA A 1 84 ? 4.919 -7.283 -4.087 1.00 98.06 84 ALA A C 1
ATOM 631 O O . ALA A 1 84 ? 5.217 -8.472 -4.228 1.00 98.06 84 ALA A O 1
ATOM 632 N N . VAL A 1 85 ? 5.802 -6.304 -4.277 1.00 96.44 85 VAL A N 1
ATOM 633 C CA . VAL A 1 85 ? 7.218 -6.487 -4.627 1.00 96.44 85 VAL A CA 1
ATOM 634 C C . VAL A 1 85 ? 8.063 -5.655 -3.672 1.00 96.44 85 VAL A C 1
ATOM 636 O O . VAL A 1 85 ? 7.890 -4.443 -3.616 1.00 96.44 85 VAL A O 1
ATOM 639 N N . TRP A 1 86 ? 8.987 -6.288 -2.951 1.00 95.69 86 TRP A N 1
ATOM 640 C CA . TRP A 1 86 ? 9.866 -5.608 -1.997 1.00 95.69 86 TRP A CA 1
ATOM 641 C C . TRP A 1 86 ? 11.272 -5.388 -2.557 1.00 95.69 86 TRP A C 1
ATOM 643 O O . TRP A 1 86 ? 11.818 -6.238 -3.271 1.00 95.69 86 TRP A O 1
ATOM 653 N N . MET A 1 87 ? 11.855 -4.246 -2.204 1.00 93.44 87 MET A N 1
ATOM 654 C CA . MET A 1 87 ? 13.184 -3.784 -2.592 1.00 93.44 87 MET A CA 1
ATOM 655 C C . MET A 1 87 ? 13.876 -3.220 -1.347 1.00 93.44 87 MET A C 1
ATOM 657 O O . MET A 1 87 ? 13.605 -2.088 -0.952 1.00 93.44 87 MET A O 1
ATOM 661 N N . PRO A 1 88 ? 14.742 -4.005 -0.687 1.00 91.38 88 PRO A N 1
ATOM 662 C CA . PRO A 1 88 ? 15.543 -3.498 0.418 1.00 91.38 88 PRO A CA 1
ATOM 663 C C . PRO A 1 88 ? 16.463 -2.354 -0.019 1.00 91.38 88 PRO A C 1
ATOM 665 O O . PRO A 1 88 ? 16.845 -2.279 -1.193 1.00 91.38 88 PRO A O 1
ATOM 668 N N . ALA A 1 89 ? 16.889 -1.531 0.934 1.00 91.12 89 ALA A N 1
ATOM 669 C CA . ALA A 1 89 ? 17.849 -0.458 0.688 1.00 91.12 89 ALA A CA 1
ATOM 670 C C . ALA A 1 89 ? 19.096 -0.929 -0.093 1.00 91.12 89 ALA A C 1
ATOM 672 O O . ALA A 1 89 ? 19.654 -2.003 0.155 1.00 91.12 89 ALA A O 1
ATOM 673 N N . GLY A 1 90 ? 19.520 -0.120 -1.067 1.00 90.50 90 GLY A N 1
ATOM 674 C CA . GLY A 1 90 ? 20.630 -0.422 -1.978 1.00 90.50 90 GLY A CA 1
ATOM 675 C C . GLY A 1 90 ? 20.263 -1.298 -3.178 1.00 90.50 90 GLY A C 1
ATOM 676 O O . GLY A 1 90 ? 21.127 -1.559 -4.016 1.00 90.50 90 GLY A O 1
ATOM 677 N N . THR A 1 91 ? 19.010 -1.748 -3.292 1.00 92.69 91 THR A N 1
ATOM 678 C CA . THR A 1 91 ? 18.535 -2.440 -4.497 1.00 92.69 91 THR A CA 1
ATOM 679 C C . THR A 1 91 ? 18.590 -1.486 -5.689 1.00 92.69 91 THR A C 1
ATOM 681 O O . THR A 1 91 ? 18.018 -0.399 -5.646 1.00 92.69 91 THR A O 1
ATOM 684 N N . GLN A 1 92 ? 19.250 -1.909 -6.766 1.00 93.62 92 GLN A N 1
ATOM 685 C CA . GLN A 1 92 ? 19.093 -1.298 -8.081 1.00 93.62 92 GLN A CA 1
ATOM 686 C C . GLN A 1 92 ? 17.847 -1.873 -8.728 1.00 93.62 92 GLN A C 1
ATOM 688 O O . GLN A 1 92 ? 17.652 -3.090 -8.712 1.00 93.62 92 GLN A O 1
ATOM 693 N N . PHE A 1 93 ? 17.012 -1.033 -9.319 1.00 93.62 93 PHE A N 1
ATOM 694 C CA . PHE A 1 93 ? 15.822 -1.523 -9.988 1.00 93.62 93 PHE A CA 1
ATOM 695 C C . PHE A 1 93 ? 15.387 -0.641 -11.148 1.00 93.62 93 PHE A C 1
ATOM 697 O O . PHE A 1 93 ? 15.755 0.525 -11.289 1.00 93.62 93 PHE A O 1
ATOM 704 N N . GLN A 1 94 ? 14.583 -1.259 -12.001 1.00 93.56 94 GLN A N 1
ATOM 705 C CA . GLN A 1 94 ? 13.944 -0.646 -13.146 1.00 93.56 94 GLN A CA 1
ATOM 706 C C . GLN A 1 94 ? 12.535 -1.208 -13.245 1.00 93.56 94 GLN A C 1
ATOM 708 O O . GLN A 1 94 ? 12.352 -2.402 -13.029 1.00 93.56 94 GLN A O 1
ATOM 713 N N . TYR A 1 95 ? 11.547 -0.402 -13.616 1.00 94.44 95 TYR A N 1
ATOM 714 C CA . TYR A 1 95 ? 10.204 -0.896 -13.914 1.00 94.44 95 TYR A CA 1
ATOM 715 C C . TYR A 1 95 ? 9.722 -0.390 -15.267 1.00 94.44 95 TYR A C 1
ATOM 717 O O . TYR A 1 95 ? 10.155 0.654 -15.754 1.00 94.44 95 TYR A O 1
ATOM 725 N N . ARG A 1 96 ? 8.810 -1.141 -15.878 1.00 93.94 96 ARG A N 1
ATOM 726 C CA . ARG A 1 96 ? 8.154 -0.766 -17.129 1.00 93.94 96 ARG A CA 1
ATOM 727 C C . ARG A 1 96 ? 6.710 -1.223 -17.158 1.00 93.94 96 ARG A C 1
ATOM 729 O O . ARG A 1 96 ? 6.391 -2.287 -16.623 1.00 93.94 96 ARG A O 1
ATOM 736 N N . ALA A 1 97 ? 5.862 -0.461 -17.833 1.00 94.81 97 ALA A N 1
ATOM 737 C CA . ALA A 1 97 ? 4.534 -0.921 -18.214 1.00 94.81 97 ALA A CA 1
ATOM 738 C C . ALA A 1 97 ? 4.608 -1.748 -19.506 1.00 94.81 97 ALA A C 1
ATOM 740 O O . ALA A 1 97 ? 5.534 -1.607 -20.308 1.00 94.81 97 ALA A O 1
ATOM 741 N N . ASN A 1 98 ? 3.625 -2.620 -19.734 1.00 91.00 98 ASN A N 1
ATOM 742 C CA . ASN A 1 98 ? 3.488 -3.271 -21.036 1.00 91.00 98 ASN A CA 1
ATOM 743 C C . ASN A 1 98 ? 3.030 -2.259 -22.116 1.00 91.00 98 ASN A C 1
ATOM 745 O O . ASN A 1 98 ? 2.677 -1.121 -21.818 1.00 91.00 98 ASN A O 1
ATOM 749 N N . GLN A 1 99 ? 2.989 -2.682 -23.382 1.00 90.12 99 GLN A N 1
ATOM 750 C CA . GLN A 1 99 ? 2.660 -1.806 -24.522 1.00 90.12 99 GLN A CA 1
ATOM 751 C C . GLN A 1 99 ? 1.192 -1.342 -24.586 1.00 90.12 99 GLN A C 1
ATOM 753 O O . GLN A 1 99 ? 0.854 -0.470 -25.380 1.00 90.12 99 GLN A O 1
ATOM 758 N N . THR A 1 100 ? 0.294 -1.941 -23.802 1.00 90.81 100 THR A N 1
ATOM 759 C CA . THR A 1 100 ? -1.164 -1.794 -23.979 1.00 90.81 100 THR A CA 1
ATOM 760 C C . THR A 1 100 ? -1.886 -1.192 -22.782 1.00 90.81 100 THR A C 1
ATOM 762 O O . THR A 1 100 ? -2.956 -0.610 -22.937 1.00 90.81 100 THR A O 1
ATOM 765 N N . THR A 1 101 ? -1.326 -1.329 -21.586 1.00 94.38 101 THR A N 1
ATOM 766 C CA . THR A 1 101 ? -1.942 -0.910 -20.330 1.00 94.38 101 THR A CA 1
ATOM 767 C C . THR A 1 101 ? -0.921 -0.162 -19.500 1.00 94.38 101 THR A C 1
ATOM 769 O O . THR A 1 101 ? 0.195 -0.644 -19.323 1.00 94.38 101 THR A O 1
ATOM 772 N N . SER A 1 102 ? -1.318 0.983 -18.953 1.00 96.50 102 SER A N 1
ATOM 773 C CA . SER A 1 102 ? -0.530 1.646 -17.918 1.00 96.50 102 SER A CA 1
ATOM 774 C C . SER A 1 102 ? -0.445 0.754 -16.684 1.00 96.50 102 SER A C 1
ATOM 776 O O . SER A 1 102 ? -1.442 0.154 -16.282 1.00 96.50 102 SER A O 1
ATOM 778 N N . LEU A 1 103 ? 0.731 0.702 -16.076 1.00 98.00 103 LEU A N 1
ATOM 779 C CA . LEU A 1 103 ? 0.958 0.040 -14.804 1.00 98.00 103 LEU A CA 1
ATOM 780 C C . LEU A 1 103 ? 0.658 1.033 -13.675 1.00 98.00 103 LEU A C 1
ATOM 782 O O . LEU A 1 103 ? 1.269 2.101 -13.601 1.00 98.00 103 LEU A O 1
ATOM 786 N N . VAL A 1 104 ? -0.275 0.672 -12.797 1.00 97.69 104 VAL A N 1
ATOM 787 C CA . VAL A 1 104 ? -0.717 1.492 -11.662 1.00 97.69 104 VAL A CA 1
ATOM 788 C C . VAL A 1 104 ? -0.367 0.775 -10.369 1.00 97.69 104 VAL A C 1
ATOM 790 O O . VAL A 1 104 ? -0.736 -0.387 -10.185 1.00 97.69 104 VAL A O 1
ATOM 793 N N . PHE A 1 105 ? 0.347 1.447 -9.472 1.00 98.12 105 PHE A N 1
ATOM 794 C CA . PHE A 1 105 ? 0.872 0.824 -8.263 1.00 98.12 105 PHE A CA 1
ATOM 795 C C . PHE A 1 105 ? 1.048 1.830 -7.130 1.00 98.12 105 PHE A C 1
ATOM 797 O O . PHE A 1 105 ? 1.263 3.021 -7.350 1.00 98.12 105 PHE A O 1
ATOM 804 N N . LEU A 1 106 ? 0.950 1.331 -5.903 1.00 97.69 106 LEU A N 1
ATOM 805 C CA 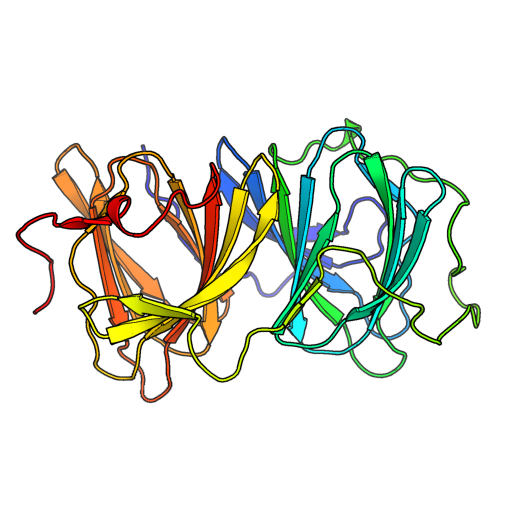. LEU A 1 106 ? 1.386 2.044 -4.715 1.00 97.69 106 LEU A CA 1
ATOM 806 C C . LEU A 1 106 ? 2.894 1.896 -4.569 1.00 97.69 106 LEU A C 1
ATOM 808 O O . LEU A 1 106 ? 3.435 0.826 -4.835 1.00 97.69 106 LEU A O 1
ATOM 812 N N . VAL A 1 107 ? 3.528 2.960 -4.106 1.00 96.06 107 VAL A N 1
ATOM 813 C CA . VAL A 1 107 ? 4.933 3.046 -3.738 1.00 96.06 107 VAL A CA 1
ATOM 814 C C . VAL A 1 107 ? 4.994 3.393 -2.263 1.00 96.06 107 VAL A C 1
ATOM 816 O O . VAL A 1 107 ? 4.522 4.455 -1.854 1.00 96.06 107 VAL A O 1
ATOM 819 N N . VAL A 1 108 ? 5.564 2.493 -1.477 1.00 95.00 108 VAL A N 1
ATOM 820 C CA . VAL A 1 108 ? 5.872 2.725 -0.070 1.00 95.00 108 VAL A CA 1
ATOM 821 C C . VAL A 1 108 ? 7.369 2.885 0.065 1.00 95.00 108 VAL A C 1
ATOM 823 O O . VAL A 1 108 ? 8.092 2.000 -0.377 1.00 95.00 108 VAL A O 1
ATOM 826 N N . VAL A 1 109 ? 7.818 3.958 0.713 1.00 93.69 109 VAL A N 1
ATOM 827 C CA . VAL A 1 109 ? 9.235 4.167 1.045 1.00 93.69 109 VAL A CA 1
ATOM 828 C C . VAL A 1 109 ? 9.421 4.393 2.538 1.00 93.69 109 VAL A C 1
ATOM 830 O O . VAL A 1 109 ? 8.636 5.099 3.177 1.00 93.69 109 VAL A O 1
ATOM 833 N N . MET A 1 110 ? 10.461 3.775 3.093 1.00 93.94 110 MET A N 1
ATOM 834 C CA . MET A 1 110 ? 10.818 3.841 4.509 1.00 93.94 110 MET A CA 1
ATOM 835 C C . MET A 1 110 ? 12.340 3.965 4.647 1.00 93.94 110 MET A C 1
ATOM 837 O O . MET A 1 110 ? 13.047 3.038 4.247 1.00 93.94 110 MET A O 1
ATOM 841 N N . PRO A 1 111 ? 12.890 5.033 5.259 1.00 92.50 111 PRO A N 1
ATOM 842 C CA . PRO A 1 111 ? 12.241 6.236 5.816 1.00 92.50 111 PRO A CA 1
ATOM 843 C C . PRO A 1 111 ? 11.580 7.159 4.759 1.00 92.50 111 PRO A C 1
ATOM 845 O O . PRO A 1 111 ? 11.580 6.820 3.577 1.00 92.50 111 PRO A O 1
ATOM 848 N N . PRO A 1 112 ? 11.005 8.322 5.151 1.00 91.00 112 PRO A N 1
ATOM 849 C CA . PRO A 1 112 ? 10.377 9.251 4.207 1.00 91.00 112 PRO A CA 1
ATOM 850 C C . PRO A 1 112 ? 11.302 9.699 3.074 1.00 91.00 112 PRO A C 1
ATOM 852 O O . PRO A 1 112 ? 12.513 9.868 3.263 1.00 91.00 112 PRO A O 1
ATOM 855 N N . TRP A 1 113 ? 10.703 9.937 1.908 1.00 88.12 113 TRP A N 1
ATOM 856 C CA . TRP A 1 113 ? 11.397 10.268 0.672 1.00 88.12 113 TRP A CA 1
ATOM 857 C C . TRP A 1 113 ? 12.220 11.554 0.787 1.00 88.12 113 TRP A C 1
ATOM 859 O O . TRP A 1 113 ? 11.751 12.579 1.292 1.00 88.12 113 TRP A O 1
ATOM 869 N N . LYS A 1 114 ? 13.427 11.533 0.211 1.00 86.75 114 LYS A N 1
ATOM 870 C CA . LYS A 1 114 ? 14.259 12.722 0.007 1.00 86.75 114 LYS A CA 1
ATOM 871 C C . LYS A 1 114 ? 14.878 12.697 -1.381 1.00 86.75 114 LYS A C 1
ATOM 873 O O . LYS A 1 114 ? 15.400 11.673 -1.809 1.00 86.75 114 LYS A O 1
ATOM 878 N N . SER A 1 115 ? 14.850 13.834 -2.070 1.00 84.25 115 SER A N 1
ATOM 879 C CA . SER A 1 115 ? 15.331 13.956 -3.453 1.00 84.25 115 SER A CA 1
ATOM 880 C C . SER A 1 115 ? 16.789 13.537 -3.638 1.00 84.25 115 SER A C 1
ATOM 882 O O . SER A 1 115 ? 17.136 12.954 -4.657 1.00 84.25 115 SER A O 1
ATOM 884 N N . GLU A 1 116 ? 17.633 13.821 -2.651 1.00 86.19 116 GLU A N 1
ATOM 885 C CA . GLU A 1 116 ? 19.062 13.518 -2.647 1.00 86.19 116 GLU A CA 1
ATOM 886 C C . GLU A 1 116 ? 19.381 12.022 -2.545 1.00 86.19 116 GLU A C 1
ATOM 888 O O . GLU A 1 116 ? 20.518 11.642 -2.794 1.00 86.19 116 GLU A O 1
ATOM 893 N N . LEU A 1 117 ? 18.400 11.180 -2.200 1.00 84.94 117 LEU A N 1
ATOM 894 C CA . LEU A 1 117 ? 18.564 9.725 -2.137 1.00 84.94 117 LEU A CA 1
ATOM 895 C C . LEU A 1 117 ? 18.321 9.048 -3.492 1.00 84.94 117 LEU A C 1
ATOM 897 O O . LEU A 1 117 ? 18.472 7.835 -3.596 1.00 84.94 117 LEU A O 1
ATOM 901 N N . PHE A 1 118 ? 17.931 9.810 -4.518 1.00 84.81 118 PHE A N 1
ATOM 902 C CA . PHE A 1 118 ? 17.707 9.291 -5.859 1.00 84.81 118 PHE A CA 1
ATOM 903 C C . PHE A 1 118 ? 18.988 9.315 -6.688 1.00 84.81 118 PHE A C 1
ATOM 905 O O . PHE A 1 118 ? 19.483 10.388 -7.048 1.00 84.81 118 PHE A O 1
ATOM 912 N N . HIS A 1 119 ? 19.471 8.142 -7.083 1.00 84.94 119 HIS A N 1
ATOM 913 C CA . HIS A 1 119 ? 20.583 8.018 -8.019 1.00 84.94 119 HIS A CA 1
ATOM 914 C C . HIS A 1 119 ? 20.140 7.266 -9.267 1.00 84.94 119 HIS A C 1
ATOM 916 O O . HIS A 1 119 ? 19.481 6.238 -9.171 1.00 84.94 119 HIS A O 1
ATOM 922 N N . THR A 1 120 ? 20.518 7.767 -10.443 1.00 85.88 120 THR A N 1
ATOM 923 C CA . THR A 1 120 ? 20.354 7.036 -11.708 1.00 85.88 120 THR A CA 1
ATOM 924 C C . THR A 1 120 ? 21.682 6.451 -12.145 1.00 85.88 120 THR A C 1
ATOM 926 O O . THR A 1 120 ? 22.746 7.000 -11.851 1.00 85.88 120 THR A O 1
ATOM 929 N N . ASN A 1 121 ? 21.618 5.331 -12.854 1.00 86.19 121 ASN A N 1
ATOM 930 C CA . ASN A 1 121 ? 22.781 4.675 -13.430 1.00 86.19 121 ASN A CA 1
ATOM 931 C C . ASN A 1 121 ? 22.399 3.960 -14.739 1.00 86.19 121 ASN A C 1
ATOM 933 O O . ASN A 1 121 ? 21.219 3.822 -15.061 1.00 86.19 121 ASN A O 1
ATOM 937 N N . ASP A 1 122 ? 23.404 3.506 -15.489 1.00 84.81 122 ASP A N 1
ATOM 938 C CA . ASP A 1 122 ? 23.219 2.859 -16.798 1.00 84.81 122 ASP A CA 1
ATOM 939 C C . ASP A 1 122 ? 23.018 1.332 -16.700 1.00 84.81 122 ASP A C 1
ATOM 941 O O . ASP A 1 122 ? 23.117 0.626 -17.705 1.00 84.81 122 ASP A O 1
ATOM 945 N N . ALA A 1 123 ? 22.797 0.789 -15.495 1.00 82.94 123 ALA A N 1
ATOM 946 C CA . ALA A 1 123 ? 22.550 -0.638 -15.317 1.00 82.94 123 ALA A CA 1
ATOM 947 C C . ALA A 1 123 ? 21.140 -1.024 -15.789 1.00 82.94 123 ALA A C 1
ATOM 949 O O . ALA A 1 123 ? 20.322 -0.184 -16.162 1.00 82.94 123 ALA A O 1
ATOM 950 N N . GLY A 1 124 ? 20.837 -2.317 -15.723 1.00 85.38 124 GLY A N 1
ATOM 951 C CA . GLY A 1 124 ? 19.508 -2.842 -16.004 1.00 85.38 124 GLY A CA 1
ATOM 952 C C . GLY A 1 124 ? 19.306 -3.310 -17.450 1.00 85.38 124 GLY A C 1
ATOM 953 O O . GLY A 1 124 ? 20.115 -3.046 -18.342 1.00 85.38 124 GLY A O 1
ATOM 954 N N . PRO A 1 125 ? 18.235 -4.081 -17.686 1.00 89.00 125 PRO A N 1
ATOM 955 C CA . PRO A 1 125 ? 18.045 -4.798 -18.937 1.00 89.00 125 PRO A CA 1
ATOM 956 C C . PRO A 1 125 ? 17.279 -4.001 -19.998 1.00 89.00 125 PRO A C 1
ATOM 958 O O . PRO A 1 125 ? 17.280 -4.403 -21.165 1.00 89.00 125 PRO A O 1
ATOM 961 N N . TRP A 1 126 ? 16.575 -2.928 -19.622 1.00 89.44 126 TRP A N 1
ATOM 962 C CA . TRP A 1 126 ? 15.706 -2.194 -20.538 1.00 89.44 126 TRP A CA 1
ATOM 963 C C . TRP A 1 126 ? 16.262 -0.809 -20.841 1.00 89.44 126 TRP A C 1
ATOM 965 O O . TRP A 1 126 ? 16.609 -0.031 -19.959 1.00 89.44 126 TRP A O 1
ATOM 975 N N . THR A 1 127 ? 16.297 -0.476 -22.124 1.00 79.44 127 THR A N 1
ATOM 976 C CA . THR A 1 127 ? 16.529 0.887 -22.602 1.00 79.44 127 THR A CA 1
ATOM 977 C C . THR A 1 127 ? 15.212 1.466 -23.100 1.00 79.44 127 THR A C 1
ATOM 979 O O . THR A 1 127 ? 14.343 0.740 -23.590 1.00 79.44 127 THR A O 1
ATOM 982 N N . VAL A 1 128 ? 15.043 2.780 -22.949 1.00 67.94 128 VAL A N 1
ATOM 983 C CA . VAL A 1 128 ? 13.834 3.485 -23.390 1.00 67.94 128 VAL A CA 1
ATOM 984 C C . VAL A 1 128 ? 13.625 3.244 -24.891 1.00 67.94 128 VAL A C 1
ATOM 986 O O . VAL A 1 128 ? 14.501 3.545 -25.699 1.00 67.94 128 VAL A O 1
ATOM 989 N N . GLY A 1 129 ? 12.470 2.681 -25.259 1.00 61.69 129 GLY A N 1
ATOM 990 C CA . GLY A 1 129 ? 12.103 2.392 -26.650 1.00 61.69 129 GLY A CA 1
ATOM 991 C C . GLY A 1 129 ? 12.716 1.125 -27.265 1.00 61.69 129 GLY A C 1
ATOM 992 O O . GLY A 1 129 ? 12.531 0.907 -28.461 1.00 61.69 129 GLY A O 1
ATOM 993 N N . ALA A 1 130 ? 13.423 0.292 -26.493 1.00 61.44 130 ALA A N 1
ATOM 994 C CA . ALA A 1 130 ? 14.022 -0.950 -26.982 1.00 61.44 130 ALA A CA 1
ATOM 995 C C . ALA A 1 130 ? 13.318 -2.213 -26.456 1.00 61.44 130 ALA A C 1
ATOM 997 O O . ALA A 1 130 ? 12.862 -2.273 -25.309 1.00 61.44 130 ALA A O 1
ATOM 998 N N . ASP A 1 131 ? 13.323 -3.267 -27.275 1.00 61.25 131 ASP A N 1
ATOM 999 C CA . ASP A 1 131 ? 12.893 -4.613 -26.886 1.00 61.25 131 ASP A CA 1
ATOM 1000 C C . ASP A 1 131 ? 13.970 -5.280 -26.015 1.00 61.25 131 ASP A C 1
ATOM 1002 O O . ASP A 1 131 ? 14.802 -6.052 -26.489 1.00 61.25 131 ASP A O 1
ATOM 1006 N N . GLY A 1 132 ? 14.001 -4.955 -24.722 1.00 63.66 132 GLY A N 1
ATOM 1007 C CA . GLY A 1 132 ? 14.810 -5.705 -23.755 1.00 63.66 132 GLY A CA 1
ATOM 1008 C C . GLY A 1 132 ? 14.081 -6.954 -23.223 1.00 63.66 132 GLY A C 1
ATOM 1009 O O . GLY A 1 132 ? 12.882 -7.130 -23.479 1.00 63.66 132 GLY A O 1
ATOM 1010 N N . PRO A 1 133 ? 14.775 -7.834 -22.477 1.00 69.69 133 PRO A N 1
ATOM 1011 C CA . PRO A 1 133 ? 14.282 -9.161 -22.117 1.00 69.69 133 PRO A CA 1
ATOM 1012 C C . PRO A 1 133 ? 12.917 -9.087 -21.433 1.00 69.69 133 PRO A C 1
ATOM 1014 O O . PRO A 1 133 ? 12.709 -8.320 -20.494 1.00 69.69 133 PRO A O 1
ATOM 1017 N N . ALA A 1 134 ? 11.972 -9.867 -21.951 1.00 65.25 134 ALA A N 1
ATOM 1018 C CA . ALA A 1 134 ? 10.589 -9.886 -21.489 1.00 65.25 134 ALA A CA 1
ATOM 1019 C C . ALA A 1 134 ? 10.263 -11.099 -20.619 1.00 65.25 134 ALA A C 1
ATOM 1021 O O . ALA A 1 134 ? 9.227 -11.104 -19.958 1.00 65.25 134 ALA A O 1
ATOM 1022 N N . GLU A 1 135 ? 11.121 -12.114 -20.589 1.00 77.56 135 GLU A N 1
ATOM 1023 C CA . GLU A 1 135 ? 10.840 -13.317 -19.815 1.00 77.56 135 GLU A CA 1
ATOM 1024 C C . GLU A 1 135 ? 11.174 -13.093 -18.335 1.00 77.56 135 GLU A C 1
ATOM 1026 O O . GLU A 1 135 ? 12.299 -12.695 -18.019 1.00 77.56 135 GLU A O 1
ATOM 1031 N N . PRO A 1 136 ? 10.215 -13.324 -17.418 1.00 78.19 136 PRO A N 1
ATOM 1032 C CA . PRO A 1 136 ? 10.509 -13.383 -15.996 1.00 78.19 136 PRO A CA 1
ATOM 1033 C C . PRO A 1 136 ? 11.587 -14.431 -15.720 1.00 78.19 136 PRO A C 1
ATOM 1035 O O . PRO A 1 136 ? 11.601 -15.501 -16.331 1.00 78.19 136 PRO A O 1
ATOM 1038 N N . THR A 1 137 ? 12.469 -14.137 -14.777 1.00 80.81 137 THR A N 1
ATOM 1039 C CA . THR A 1 137 ? 13.509 -15.072 -14.336 1.00 80.81 137 THR A CA 1
ATOM 1040 C C . THR A 1 137 ? 13.131 -15.670 -12.985 1.00 80.81 137 THR A C 1
ATOM 1042 O O . THR A 1 137 ? 12.149 -15.248 -12.374 1.00 80.81 137 THR A O 1
ATOM 1045 N N . ASP A 1 138 ? 13.894 -16.661 -12.516 1.00 71.12 138 ASP A N 1
ATOM 1046 C CA . ASP A 1 138 ? 13.703 -17.214 -11.172 1.00 71.12 138 ASP A CA 1
ATOM 1047 C C . ASP A 1 138 ? 13.780 -16.091 -10.125 1.00 71.12 138 ASP A C 1
ATOM 1049 O O . ASP A 1 138 ? 14.776 -15.370 -10.036 1.00 71.12 138 ASP A O 1
ATOM 1053 N N . ASP A 1 139 ? 12.682 -15.902 -9.396 1.00 64.62 139 ASP A N 1
ATOM 1054 C CA . ASP A 1 139 ? 12.460 -14.763 -8.515 1.00 64.62 139 ASP A CA 1
ATOM 1055 C C . ASP A 1 139 ? 12.533 -15.221 -7.057 1.00 64.62 139 ASP A C 1
ATOM 1057 O O . ASP A 1 139 ? 11.516 -15.443 -6.403 1.00 64.62 139 ASP A O 1
ATOM 1061 N N . SER A 1 140 ? 13.755 -15.369 -6.535 1.00 75.06 140 SER A N 1
ATOM 1062 C CA . SER A 1 140 ? 13.977 -15.648 -5.108 1.00 75.06 140 SER A CA 1
ATOM 1063 C C . SER A 1 140 ? 13.781 -14.416 -4.216 1.00 75.06 140 SER A C 1
ATOM 1065 O O . SER A 1 140 ? 14.131 -14.455 -3.034 1.00 75.06 140 SER A O 1
ATOM 1067 N N . TRP A 1 141 ? 13.344 -13.289 -4.776 1.00 86.75 141 TRP A N 1
ATOM 1068 C CA . TRP A 1 141 ? 13.099 -12.080 -4.007 1.00 86.75 141 TRP A CA 1
ATOM 1069 C C . TRP A 1 141 ? 11.759 -12.160 -3.281 1.00 86.75 141 TRP A C 1
ATOM 1071 O O . TRP A 1 141 ? 10.882 -12.958 -3.613 1.00 86.75 141 TRP A O 1
ATOM 1081 N N . LEU A 1 142 ? 11.577 -11.280 -2.298 1.00 92.44 142 LEU A N 1
ATOM 1082 C CA . LEU A 1 142 ? 10.304 -11.156 -1.606 1.00 92.44 142 LEU A CA 1
ATOM 1083 C C . LEU A 1 142 ? 9.260 -10.519 -2.541 1.00 92.44 142 LEU A C 1
ATOM 1085 O O . LEU A 1 142 ? 9.174 -9.299 -2.695 1.00 92.44 142 LEU A O 1
ATOM 1089 N N . THR A 1 143 ? 8.481 -11.391 -3.175 1.00 94.88 143 THR A N 1
ATOM 1090 C CA . THR A 1 143 ? 7.343 -11.080 -4.039 1.00 94.88 143 THR A CA 1
ATOM 1091 C C . THR A 1 143 ? 6.145 -11.877 -3.531 1.00 94.88 143 THR A C 1
ATOM 1093 O O . THR A 1 143 ? 6.219 -13.102 -3.426 1.00 94.88 143 THR A O 1
ATOM 1096 N N . VAL A 1 144 ? 5.034 -11.210 -3.217 1.00 96.88 144 VAL A N 1
ATOM 1097 C CA . VAL A 1 144 ? 3.854 -11.855 -2.618 1.00 96.88 144 VAL A CA 1
ATOM 1098 C C . VAL A 1 144 ? 2.602 -11.447 -3.378 1.00 96.88 144 VAL A C 1
ATOM 1100 O O . VAL A 1 144 ? 2.379 -10.269 -3.621 1.00 96.88 144 VAL A O 1
ATOM 1103 N N . ASP A 1 145 ? 1.774 -12.413 -3.766 1.00 97.00 145 ASP A N 1
ATOM 1104 C CA . ASP A 1 145 ? 0.450 -12.138 -4.324 1.00 97.00 145 ASP A CA 1
ATOM 1105 C C . ASP A 1 145 ? -0.605 -12.197 -3.213 1.00 97.00 145 ASP A C 1
ATOM 1107 O O . ASP A 1 145 ? -0.562 -13.097 -2.369 1.00 97.00 145 ASP A O 1
ATOM 1111 N N . VAL A 1 146 ? -1.586 -11.290 -3.257 1.00 97.81 146 VAL A N 1
ATOM 1112 C CA . VAL A 1 146 ? -2.816 -11.380 -2.461 1.00 97.81 146 VAL A CA 1
ATOM 1113 C C . VAL A 1 146 ? -3.443 -12.747 -2.727 1.00 97.81 146 VAL A C 1
ATOM 1115 O O . VAL A 1 146 ? -3.824 -13.086 -3.852 1.00 97.81 146 VAL A O 1
ATOM 1118 N N . ARG A 1 147 ? -3.495 -13.574 -1.683 1.00 95.88 147 ARG A N 1
ATOM 1119 C CA . ARG A 1 147 ? -4.022 -14.938 -1.762 1.00 95.88 147 ARG A CA 1
ATOM 1120 C C . ARG A 1 147 ? -5.542 -14.916 -1.832 1.00 95.88 147 ARG A C 1
ATOM 1122 O O . ARG A 1 147 ? -6.189 -13.968 -1.411 1.00 95.88 147 ARG A O 1
ATOM 1129 N N . ARG A 1 148 ? -6.145 -16.002 -2.319 1.00 93.94 148 ARG A N 1
ATOM 1130 C CA . ARG A 1 148 ? -7.611 -16.115 -2.337 1.00 93.94 148 ARG A CA 1
ATOM 1131 C C . ARG A 1 148 ? -8.199 -16.147 -0.921 1.00 93.94 148 ARG A C 1
ATOM 1133 O O . ARG A 1 148 ? -9.152 -15.429 -0.648 1.00 93.94 148 ARG A O 1
ATOM 1140 N N . GLY A 1 149 ? -7.645 -16.983 -0.046 1.00 96.06 149 GLY A N 1
ATOM 1141 C CA . GLY A 1 149 ? -8.053 -17.054 1.359 1.00 96.06 149 GLY A CA 1
ATOM 1142 C C . GLY A 1 149 ? -7.219 -16.127 2.247 1.00 96.06 149 GLY A C 1
ATOM 1143 O O . GLY A 1 149 ? -6.102 -15.784 1.845 1.00 96.06 149 GLY A O 1
ATOM 1144 N N . PRO A 1 150 ? -7.740 -15.749 3.426 1.00 97.75 150 PRO A N 1
ATOM 1145 C CA . PRO A 1 150 ? -6.961 -15.046 4.434 1.00 97.75 150 PRO A CA 1
ATOM 1146 C C . PRO A 1 150 ? -5.831 -15.923 4.982 1.00 97.75 150 PRO A C 1
ATOM 1148 O O . PRO A 1 150 ? -5.961 -17.146 5.068 1.00 97.75 150 PRO A O 1
ATOM 1151 N N . ASP A 1 151 ? -4.742 -15.277 5.383 1.00 96.50 151 ASP A N 1
ATOM 1152 C CA . ASP A 1 151 ? -3.745 -15.879 6.268 1.00 96.50 151 ASP A CA 1
ATOM 1153 C C . ASP A 1 151 ? -4.242 -15.844 7.722 1.00 96.50 151 ASP A C 1
ATOM 1155 O O . ASP A 1 151 ? -4.030 -16.796 8.471 1.00 96.50 151 ASP A O 1
ATOM 1159 N N . GLU A 1 152 ? -4.964 -14.780 8.094 1.00 94.56 152 GLU A N 1
ATOM 1160 C CA . GLU A 1 152 ? -5.574 -14.592 9.411 1.00 94.56 152 GLU A CA 1
ATOM 1161 C C . GLU A 1 152 ? -6.972 -13.970 9.287 1.00 94.56 152 GLU A C 1
ATOM 1163 O O . GLU A 1 152 ? -7.238 -13.166 8.395 1.00 94.56 152 GLU A O 1
ATOM 1168 N N . THR A 1 153 ? -7.873 -14.312 10.206 1.00 95.75 153 THR A N 1
ATOM 1169 C CA . THR A 1 153 ? -9.184 -13.661 10.329 1.00 95.75 153 THR A CA 1
ATOM 1170 C C . THR A 1 153 ? -9.298 -13.083 11.728 1.00 95.75 153 THR A C 1
ATOM 1172 O O . THR A 1 153 ? -9.210 -13.818 12.715 1.00 95.75 153 THR A O 1
ATOM 1175 N N . ALA A 1 154 ? -9.478 -11.767 11.816 1.00 91.88 154 ALA A N 1
ATOM 1176 C CA . ALA A 1 154 ? -9.676 -11.086 13.084 1.00 91.88 154 ALA A CA 1
ATOM 1177 C C . ALA A 1 154 ? -11.010 -11.518 13.730 1.00 91.88 154 ALA A C 1
ATOM 1179 O O . ALA A 1 154 ? -11.927 -11.952 13.029 1.00 91.88 154 ALA A O 1
ATOM 1180 N N . PRO A 1 155 ? -11.172 -11.389 15.061 1.00 88.50 155 PRO A N 1
ATOM 1181 C CA . PRO A 1 155 ? -12.408 -11.785 15.744 1.00 88.50 155 PRO A CA 1
ATOM 1182 C C . PRO A 1 155 ? -13.686 -11.095 15.239 1.00 88.50 155 PRO A C 1
ATOM 1184 O O . PRO A 1 155 ? -14.776 -11.629 15.430 1.00 88.50 155 PRO A O 1
ATOM 1187 N N . ASP A 1 156 ? -13.563 -9.926 14.606 1.00 91.69 156 ASP A N 1
ATOM 1188 C CA . ASP A 1 156 ? -14.666 -9.179 13.985 1.00 91.69 156 ASP A CA 1
ATOM 1189 C C . ASP A 1 156 ? -14.992 -9.619 12.545 1.00 91.69 156 ASP A C 1
ATOM 1191 O O . ASP A 1 156 ? -15.913 -9.086 11.929 1.00 91.69 156 ASP A O 1
ATOM 1195 N N . GLY A 1 157 ? -14.269 -10.609 12.018 1.00 94.88 157 GLY A N 1
ATOM 1196 C CA . GLY A 1 157 ? -14.443 -11.128 10.665 1.00 94.88 157 GLY A CA 1
ATOM 1197 C C . GLY A 1 157 ? -13.602 -10.428 9.599 1.00 94.88 157 GLY A C 1
ATOM 1198 O O . GLY A 1 157 ? -13.685 -10.834 8.444 1.00 94.88 157 GLY A O 1
ATOM 1199 N N . SER A 1 158 ? -12.780 -9.431 9.950 1.00 97.19 158 SER A N 1
ATOM 1200 C CA . SER A 1 158 ? -11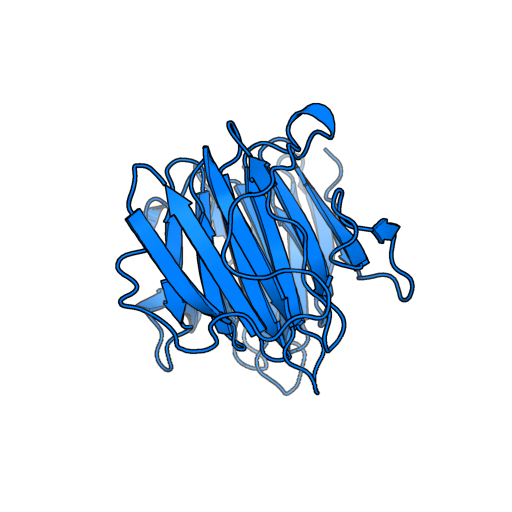.838 -8.830 8.997 1.00 97.19 158 SER A CA 1
ATOM 1201 C C . SER A 1 158 ? -10.837 -9.881 8.513 1.00 97.19 158 SER A C 1
ATOM 1203 O O . SER A 1 158 ? -10.185 -10.557 9.313 1.00 97.19 158 SER A O 1
ATOM 1205 N N . GLU A 1 159 ? -10.709 -10.029 7.200 1.00 98.38 159 GLU A N 1
ATOM 1206 C CA . GLU A 1 159 ? -9.794 -10.979 6.574 1.00 98.38 159 GLU A CA 1
ATOM 1207 C C . GLU A 1 159 ? -8.452 -10.316 6.270 1.00 98.38 159 GLU A C 1
ATOM 1209 O O . GLU A 1 159 ? -8.404 -9.330 5.538 1.00 98.38 159 GLU A O 1
ATOM 1214 N N . ILE A 1 160 ? -7.356 -10.894 6.763 1.00 97.88 160 ILE A N 1
ATOM 1215 C CA . ILE A 1 160 ? -5.997 -10.377 6.594 1.00 97.88 160 ILE A CA 1
ATOM 1216 C C . ILE A 1 160 ? -5.170 -11.333 5.735 1.00 97.88 160 ILE A C 1
ATOM 1218 O O . ILE A 1 160 ? -5.124 -12.543 5.968 1.00 97.88 160 ILE A O 1
ATOM 1222 N N . ARG A 1 161 ? -4.483 -10.776 4.738 1.00 98.38 161 ARG A N 1
ATOM 1223 C CA . ARG A 1 161 ? -3.528 -11.469 3.865 1.00 98.38 161 ARG A CA 1
ATOM 1224 C C . ARG A 1 161 ? -2.182 -10.769 3.972 1.00 98.38 161 ARG A C 1
ATOM 1226 O O . ARG A 1 161 ? -2.066 -9.590 3.640 1.00 98.38 161 ARG A O 1
ATOM 1233 N N . LEU A 1 162 ? -1.164 -11.478 4.438 1.00 97.56 162 LEU A N 1
ATOM 1234 C CA . LEU A 1 162 ? 0.156 -10.907 4.679 1.00 97.56 162 LEU A CA 1
ATOM 1235 C C . LEU A 1 162 ? 0.906 -10.759 3.351 1.00 97.56 162 LEU A C 1
ATOM 1237 O O . LEU A 1 162 ? 1.053 -11.719 2.594 1.00 97.56 162 LEU A O 1
ATOM 1241 N N . LEU A 1 163 ? 1.420 -9.560 3.079 1.00 98.00 163 LEU A N 1
ATOM 1242 C CA . LEU A 1 163 ? 2.139 -9.226 1.843 1.00 98.00 163 LEU A CA 1
ATOM 1243 C C . LEU A 1 163 ? 3.655 -9.097 2.050 1.00 98.00 163 LEU A C 1
ATOM 1245 O O . LEU A 1 163 ? 4.368 -8.608 1.174 1.00 98.00 163 LEU A O 1
ATOM 1249 N N . GLY A 1 164 ? 4.155 -9.581 3.188 1.00 96.06 164 GLY A N 1
ATOM 1250 C CA . GLY A 1 164 ? 5.568 -9.559 3.554 1.00 96.06 164 GLY A CA 1
ATOM 1251 C C . GLY A 1 164 ? 6.001 -8.259 4.230 1.00 96.06 164 GLY A C 1
ATOM 1252 O O . GLY A 1 164 ? 5.193 -7.376 4.517 1.00 96.06 164 GLY A O 1
ATOM 1253 N N . GLY A 1 165 ? 7.296 -8.167 4.513 1.00 94.69 165 GLY A N 1
ATOM 1254 C CA . GLY A 1 165 ? 7.897 -7.015 5.165 1.00 94.69 165 GLY A CA 1
ATOM 1255 C C . GLY A 1 165 ? 9.416 -7.072 5.167 1.00 94.69 165 GLY A C 1
ATOM 1256 O O . GLY A 1 165 ? 10.024 -8.113 4.908 1.00 94.69 165 GLY A O 1
ATOM 1257 N N . VAL A 1 166 ? 10.003 -5.929 5.483 1.00 91.31 166 VAL A N 1
ATOM 1258 C CA . VAL A 1 166 ? 11.433 -5.711 5.736 1.00 91.31 166 VAL A CA 1
ATOM 1259 C C . VAL A 1 166 ? 11.604 -5.198 7.165 1.00 91.31 166 VAL A C 1
ATOM 1261 O O . VAL A 1 166 ? 10.629 -5.073 7.897 1.00 91.31 166 VAL A O 1
ATOM 1264 N N . GLU A 1 167 ? 12.827 -4.890 7.591 1.00 89.00 167 GLU A N 1
ATOM 1265 C CA . GLU A 1 167 ? 13.103 -4.452 8.968 1.00 89.00 167 GLU A CA 1
ATOM 1266 C C . GLU A 1 167 ? 12.269 -3.229 9.396 1.00 89.00 167 GLU A C 1
ATOM 1268 O O . GLU A 1 167 ? 11.872 -3.120 10.556 1.00 89.00 167 GLU A O 1
ATOM 1273 N N . ARG A 1 168 ? 11.966 -2.321 8.458 1.00 92.19 168 ARG A N 1
ATOM 1274 C CA . ARG A 1 168 ? 11.293 -1.045 8.743 1.00 92.19 168 ARG A CA 1
ATOM 1275 C C . ARG A 1 168 ? 9.767 -1.089 8.701 1.00 92.19 168 ARG A C 1
ATOM 1277 O O . ARG A 1 168 ? 9.138 -0.206 9.280 1.00 92.19 168 ARG A O 1
ATOM 1284 N N . GLY A 1 169 ? 9.166 -2.095 8.070 1.00 95.12 169 GLY A N 1
ATOM 1285 C CA . GLY A 1 169 ? 7.711 -2.181 7.957 1.00 95.12 169 GLY A CA 1
ATOM 1286 C C . GLY A 1 169 ? 7.216 -3.412 7.210 1.00 95.12 169 GLY A C 1
ATOM 1287 O O . GLY A 1 169 ? 7.987 -4.150 6.595 1.00 95.12 169 GLY A O 1
ATOM 1288 N N . SER A 1 170 ? 5.906 -3.628 7.263 1.00 97.25 170 SER A N 1
ATOM 1289 C CA . SER A 1 170 ? 5.230 -4.740 6.588 1.00 97.25 170 SER A CA 1
ATOM 1290 C C . SER A 1 170 ? 3.927 -4.297 5.945 1.00 97.25 170 SER A C 1
ATOM 1292 O O . SER A 1 170 ? 3.281 -3.369 6.428 1.00 97.25 170 SER A O 1
ATOM 1294 N N . LEU A 1 171 ? 3.538 -4.999 4.881 1.00 98.00 171 LEU A N 1
ATOM 1295 C CA . LEU A 1 171 ? 2.280 -4.789 4.181 1.00 98.00 171 LEU A CA 1
ATOM 1296 C C . LEU A 1 171 ? 1.305 -5.932 4.450 1.00 98.00 171 LEU A C 1
ATOM 1298 O O . LEU A 1 171 ? 1.690 -7.103 4.502 1.00 98.00 171 LEU A O 1
ATOM 1302 N N . ALA A 1 172 ? 0.026 -5.592 4.517 1.00 98.19 172 ALA A N 1
ATOM 1303 C CA . ALA A 1 172 ? -1.069 -6.545 4.485 1.00 98.19 172 ALA A CA 1
ATOM 1304 C C . ALA A 1 172 ? -2.198 -6.033 3.589 1.00 98.19 172 ALA A C 1
ATOM 1306 O O . ALA A 1 172 ? -2.391 -4.830 3.422 1.00 98.19 172 ALA A O 1
ATOM 1307 N N . HIS A 1 173 ? -2.952 -6.961 3.012 1.00 98.69 173 HIS A N 1
ATOM 1308 C CA . HIS A 1 173 ? -4.265 -6.682 2.447 1.00 98.69 173 HIS A CA 1
ATOM 1309 C C . HIS A 1 173 ? -5.321 -7.047 3.484 1.00 98.69 173 HIS A C 1
ATOM 1311 O O . HIS A 1 173 ? -5.250 -8.118 4.089 1.00 98.69 173 HIS A O 1
ATOM 1317 N N . CYS A 1 174 ? -6.268 -6.143 3.696 1.00 98.50 174 CYS A N 1
ATOM 1318 C CA . CYS A 1 174 ? -7.404 -6.334 4.582 1.00 98.50 174 CYS A CA 1
ATOM 1319 C C . CYS A 1 174 ? -8.696 -6.257 3.773 1.00 98.50 174 CYS A C 1
ATOM 1321 O O . CYS A 1 174 ? -8.845 -5.380 2.921 1.00 98.50 174 CYS A O 1
ATOM 1323 N N . LEU A 1 175 ? -9.622 -7.169 4.054 1.00 98.62 175 LEU A N 1
ATOM 1324 C CA . LEU A 1 175 ? -10.959 -7.187 3.482 1.00 98.62 175 LEU A CA 1
ATOM 1325 C C . LEU A 1 175 ? -11.993 -7.194 4.606 1.00 98.62 175 LEU A C 1
ATOM 1327 O O . LEU A 1 175 ? -11.935 -8.028 5.511 1.00 98.62 175 LEU A O 1
ATOM 1331 N N . LEU A 1 176 ? -12.962 -6.286 4.514 1.00 98.56 176 LEU A N 1
ATOM 1332 C CA . LEU A 1 176 ? -14.137 -6.256 5.376 1.00 98.56 176 LEU A CA 1
ATOM 1333 C C . LEU A 1 176 ? -15.406 -6.388 4.527 1.00 98.56 176 LEU A C 1
ATOM 1335 O O . LEU A 1 176 ? -15.642 -5.595 3.614 1.00 98.56 176 LEU A O 1
ATOM 1339 N N . HIS A 1 177 ? -16.225 -7.389 4.842 1.00 98.31 177 HIS A N 1
ATOM 1340 C CA . HIS A 1 177 ? -17.435 -7.695 4.080 1.00 98.31 177 HIS A CA 1
ATOM 1341 C C . HIS A 1 177 ? -18.518 -6.607 4.190 1.00 98.31 177 HIS A C 1
ATOM 1343 O O . HIS A 1 177 ? -18.596 -5.922 5.215 1.00 98.31 177 HIS A O 1
ATOM 1349 N N . PRO A 1 178 ? -19.409 -6.474 3.186 1.00 98.19 178 PRO A N 1
ATOM 1350 C CA . PRO A 1 178 ? -20.501 -5.507 3.184 1.00 98.19 178 PRO A CA 1
ATOM 1351 C C . PRO A 1 178 ? -21.323 -5.527 4.471 1.00 98.19 178 PRO A C 1
ATOM 1353 O O . PRO A 1 178 ? -21.782 -6.577 4.924 1.00 98.19 178 PRO A O 1
ATOM 1356 N N . GLY A 1 179 ? -21.540 -4.346 5.050 1.00 97.06 179 GLY A N 1
ATOM 1357 C CA . GLY A 1 179 ? -22.318 -4.175 6.275 1.00 97.06 179 GLY A CA 1
ATOM 1358 C C . GLY A 1 179 ? -21.616 -4.629 7.558 1.00 97.06 179 GLY A C 1
ATOM 1359 O O . GLY A 1 179 ? -22.184 -4.439 8.633 1.00 97.06 179 GLY A O 1
ATOM 1360 N N . ALA A 1 180 ? -20.409 -5.198 7.478 1.00 98.00 180 ALA A N 1
ATOM 1361 C CA . ALA A 1 180 ? -19.629 -5.539 8.658 1.00 98.00 180 ALA A CA 1
ATOM 1362 C C . ALA A 1 180 ? -18.994 -4.292 9.291 1.00 98.00 180 ALA A C 1
ATOM 1364 O O . ALA A 1 180 ? -18.737 -3.272 8.640 1.00 98.00 180 ALA A O 1
ATOM 1365 N N . VAL A 1 181 ? -18.740 -4.399 10.592 1.00 98.25 181 VAL A N 1
ATOM 1366 C CA . VAL A 1 181 ? -18.134 -3.372 11.439 1.00 98.25 181 VAL A CA 1
ATOM 1367 C C . VAL A 1 181 ? -16.990 -4.037 12.195 1.00 98.25 181 VAL A C 1
ATOM 1369 O O . VAL A 1 181 ? -17.186 -5.088 12.803 1.00 98.25 181 VAL A O 1
ATOM 1372 N N . SER A 1 182 ? -15.804 -3.434 12.164 1.00 97.69 182 SER A N 1
ATOM 1373 C CA . SER A 1 182 ? -14.647 -3.933 12.902 1.00 97.69 182 SER A CA 1
ATOM 1374 C C . SER A 1 182 ? -14.815 -3.733 14.412 1.00 97.69 182 SER A C 1
ATOM 1376 O O . SER A 1 182 ? -15.611 -2.914 14.884 1.00 97.69 182 SER A O 1
ATOM 1378 N N . SER A 1 183 ? -14.002 -4.426 15.201 1.00 96.19 183 SER A N 1
ATOM 1379 C CA . SER A 1 183 ? -13.830 -4.114 16.616 1.00 96.19 183 SER A CA 1
ATOM 1380 C C . SER A 1 183 ? -13.094 -2.777 16.780 1.00 96.19 183 SER A C 1
ATOM 1382 O O . SER A 1 183 ? -12.216 -2.459 15.973 1.00 96.19 183 SER A O 1
ATOM 1384 N N . PRO A 1 184 ? -13.410 -1.984 17.821 1.00 96.88 184 PRO A N 1
ATOM 1385 C CA . PRO A 1 184 ? -12.630 -0.807 18.167 1.00 96.88 184 PRO A CA 1
ATOM 1386 C C . PRO A 1 184 ? -11.308 -1.231 18.810 1.00 96.88 184 PRO A C 1
ATOM 1388 O O . PRO A 1 184 ? -11.285 -1.854 19.880 1.00 96.88 184 PRO A O 1
ATOM 1391 N N . VAL A 1 185 ? -10.200 -0.875 18.171 1.00 96.69 185 VAL A N 1
ATOM 1392 C CA . VAL A 1 185 ? -8.858 -1.283 18.591 1.00 96.69 185 VAL A CA 1
ATOM 1393 C C . VAL A 1 185 ? -7.912 -0.096 18.679 1.00 96.69 185 VAL A C 1
ATOM 1395 O O . VAL A 1 185 ? -8.167 0.988 18.158 1.00 96.69 185 VAL A O 1
ATOM 1398 N N . ARG A 1 186 ? -6.799 -0.315 19.371 1.00 96.19 186 ARG A N 1
ATOM 1399 C CA . ARG A 1 186 ? -5.637 0.565 19.384 1.00 96.19 186 ARG A CA 1
ATOM 1400 C C . ARG A 1 186 ? -4.377 -0.284 19.311 1.00 96.19 186 ARG A C 1
ATOM 1402 O O . ARG A 1 186 ? -4.265 -1.281 20.024 1.00 96.19 186 ARG A O 1
ATOM 1409 N N . HIS A 1 187 ? -3.422 0.148 18.500 1.00 95.56 187 HIS A N 1
ATOM 1410 C CA . HIS A 1 187 ? -2.118 -0.500 18.382 1.00 95.56 187 HIS A CA 1
ATOM 1411 C C . HIS A 1 187 ? -1.184 -0.114 19.539 1.00 95.56 187 HIS A C 1
ATOM 1413 O O . HIS A 1 187 ? -1.263 0.990 20.091 1.00 95.56 187 HIS A O 1
ATOM 1419 N N . ARG A 1 188 ? -0.330 -1.053 19.953 1.00 95.75 188 ARG A N 1
ATOM 1420 C CA . ARG A 1 188 ? 0.587 -0.922 21.100 1.00 95.75 188 ARG A CA 1
ATOM 1421 C C . ARG A 1 188 ? 1.913 -0.289 20.713 1.00 95.75 188 ARG A C 1
ATOM 1423 O O . ARG A 1 188 ? 2.484 0.452 21.512 1.00 95.75 188 ARG A O 1
ATOM 1430 N N . THR A 1 189 ? 2.422 -0.646 19.543 1.00 95.81 189 THR A N 1
ATOM 1431 C CA . THR A 1 189 ? 3.788 -0.383 19.096 1.00 95.81 189 THR A CA 1
ATOM 1432 C C . THR A 1 189 ? 3.874 0.093 17.652 1.00 95.81 189 THR A C 1
ATOM 1434 O O . THR A 1 189 ? 4.830 0.800 17.336 1.00 95.81 189 THR A O 1
ATOM 1437 N N . VAL A 1 190 ? 2.892 -0.218 16.798 1.00 95.69 190 VAL A N 1
ATOM 1438 C CA . VAL A 1 190 ? 2.905 0.196 15.388 1.00 95.69 190 VAL A CA 1
ATOM 1439 C C . VAL A 1 190 ? 2.004 1.399 15.121 1.00 95.69 190 VAL A C 1
ATOM 1441 O O . VAL A 1 190 ? 0.929 1.545 15.703 1.00 95.69 190 VAL A O 1
ATOM 1444 N N . GLN A 1 191 ? 2.441 2.256 14.203 1.00 93.88 191 GLN A N 1
ATOM 1445 C CA . GLN A 1 191 ? 1.550 3.153 13.468 1.00 93.88 191 GLN A CA 1
ATOM 1446 C C . GLN A 1 191 ? 1.201 2.521 12.123 1.00 93.88 191 GLN A C 1
ATOM 1448 O O . GLN A 1 191 ? 1.938 1.662 11.630 1.00 93.88 191 GLN A O 1
ATOM 1453 N N . GLU A 1 192 ? 0.105 2.966 11.521 1.00 93.38 192 GLU A N 1
ATOM 1454 C CA . GLU A 1 192 ? -0.414 2.358 10.302 1.00 93.38 192 GLU A CA 1
ATOM 1455 C C . GLU A 1 192 ? -0.750 3.399 9.233 1.00 93.38 192 GLU A C 1
ATOM 1457 O O . GLU A 1 192 ? -1.223 4.483 9.559 1.00 93.38 192 GLU A O 1
ATOM 1462 N N . LEU A 1 193 ? -0.501 3.091 7.961 1.00 95.00 193 LEU A N 1
ATOM 1463 C CA . LEU A 1 193 ? -0.992 3.858 6.815 1.00 95.00 193 LEU A CA 1
ATOM 1464 C C . LEU A 1 193 ? -1.920 2.974 5.992 1.00 95.00 193 LEU A C 1
ATOM 1466 O O . LEU A 1 193 ? -1.582 1.826 5.704 1.00 95.00 193 LEU A O 1
ATOM 1470 N N . TRP A 1 194 ? -3.079 3.501 5.616 1.00 96.81 194 TRP A N 1
ATOM 1471 C CA . TRP A 1 194 ? -4.079 2.771 4.843 1.00 96.81 194 TRP A CA 1
ATOM 1472 C C . TRP A 1 194 ? -4.217 3.361 3.450 1.00 96.81 194 TRP A C 1
ATOM 1474 O O . TRP A 1 194 ? -4.178 4.577 3.277 1.00 96.81 194 TRP A O 1
ATOM 1484 N N . TYR A 1 195 ? -4.469 2.497 2.474 1.00 97.56 195 TYR A N 1
ATOM 1485 C CA . TYR A 1 195 ? -4.953 2.866 1.150 1.00 97.56 195 TYR A CA 1
ATOM 1486 C C . TYR A 1 195 ? -6.190 2.047 0.805 1.00 97.56 195 TYR A C 1
ATOM 1488 O O . TYR A 1 195 ? -6.151 0.820 0.872 1.00 97.56 195 TYR A O 1
ATOM 1496 N N . VAL A 1 196 ? -7.266 2.702 0.382 1.00 98.19 196 VAL A N 1
ATOM 1497 C CA . VAL A 1 196 ? -8.495 2.024 -0.040 1.00 98.19 196 VAL A CA 1
ATOM 1498 C C . VAL A 1 196 ? -8.379 1.605 -1.504 1.00 98.19 196 VAL A C 1
ATOM 1500 O O . VAL A 1 196 ? -8.270 2.446 -2.399 1.00 98.19 196 VAL A O 1
ATOM 1503 N N . VAL A 1 197 ? -8.421 0.298 -1.756 1.00 97.81 197 VAL A N 1
ATOM 1504 C CA . VAL A 1 197 ? -8.335 -0.295 -3.100 1.00 97.81 197 VAL A CA 1
ATOM 1505 C C . VAL A 1 197 ? -9.706 -0.337 -3.766 1.00 97.81 197 VAL A C 1
ATOM 1507 O O . VAL A 1 197 ? -9.846 0.084 -4.914 1.00 97.81 197 VAL A O 1
ATOM 1510 N N . SER A 1 198 ? -10.713 -0.840 -3.054 1.00 97.81 198 SER A N 1
ATOM 1511 C CA . SER A 1 198 ? -12.073 -1.049 -3.556 1.00 97.81 198 SER A CA 1
ATOM 1512 C C . SER A 1 198 ? -13.097 -0.890 -2.420 1.00 97.81 198 SER A C 1
ATOM 1514 O O . SER A 1 198 ? -12.734 -0.815 -1.244 1.00 97.81 198 SER A O 1
ATOM 1516 N N . GLY A 1 199 ? -14.380 -0.813 -2.777 1.00 98.00 199 GLY A N 1
ATOM 1517 C CA . GLY A 1 199 ? -15.475 -0.717 -1.812 1.00 98.00 199 GLY A CA 1
ATOM 1518 C C . GLY A 1 199 ? -15.670 0.670 -1.200 1.00 98.00 199 GLY A C 1
ATOM 1519 O O . GLY A 1 199 ? -15.020 1.646 -1.573 1.00 98.00 199 GLY A O 1
ATOM 1520 N N . HIS A 1 200 ? -16.635 0.758 -0.284 1.00 98.31 200 HIS A N 1
ATOM 1521 C CA . HIS A 1 200 ? -16.984 1.992 0.421 1.00 98.31 200 HIS A CA 1
ATOM 1522 C C . HIS A 1 200 ? -17.163 1.719 1.907 1.00 98.31 200 HIS A C 1
ATOM 1524 O O . HIS A 1 200 ? -17.736 0.700 2.303 1.00 98.31 200 HIS A O 1
ATOM 1530 N N . GLY A 1 201 ? -16.708 2.655 2.728 1.00 98.25 201 GLY A N 1
ATOM 1531 C CA . GLY A 1 201 ? -16.764 2.519 4.168 1.00 98.25 201 GLY A CA 1
ATOM 1532 C C . GLY A 1 201 ? -16.581 3.828 4.905 1.00 98.25 201 GLY A C 1
ATOM 1533 O O . GLY A 1 201 ? -16.539 4.913 4.327 1.00 98.25 201 GLY A O 1
ATOM 1534 N N . GLU A 1 202 ? -16.461 3.699 6.214 1.00 98.50 202 GLU A N 1
ATOM 1535 C CA . GLU A 1 202 ? -16.139 4.797 7.111 1.00 98.50 202 GLU A CA 1
ATOM 1536 C C . GLU A 1 202 ? -15.114 4.312 8.131 1.00 98.50 202 GLU A C 1
ATOM 1538 O O . GLU A 1 202 ? -15.214 3.187 8.622 1.00 98.50 202 GLU A O 1
ATOM 1543 N N . LEU A 1 203 ? -14.161 5.172 8.473 1.00 98.44 203 LEU A N 1
ATOM 1544 C CA . LEU A 1 203 ? -13.174 4.961 9.523 1.00 98.44 203 LEU A CA 1
ATOM 1545 C C . LEU A 1 203 ? -13.409 5.999 10.614 1.00 98.44 203 LEU A C 1
ATOM 1547 O O . LEU A 1 203 ? -13.291 7.197 10.384 1.00 98.44 203 LEU A O 1
ATOM 1551 N N . TRP A 1 204 ? -13.752 5.543 11.808 1.00 98.19 204 TRP A N 1
ATOM 1552 C CA . TRP A 1 204 ? -13.759 6.371 13.001 1.00 98.19 204 TRP A CA 1
ATOM 1553 C C . TRP A 1 204 ? -12.397 6.293 13.683 1.00 98.19 204 TRP A C 1
ATOM 1555 O O . TRP A 1 204 ? -11.866 5.200 13.880 1.00 98.19 204 TRP A O 1
ATOM 1565 N N . ARG A 1 205 ? -11.854 7.446 14.074 1.00 96.69 205 ARG A N 1
ATOM 1566 C CA . ARG A 1 205 ? -10.605 7.578 14.829 1.00 96.69 205 ARG A CA 1
ATOM 1567 C C . ARG A 1 205 ? -10.828 8.487 16.027 1.00 96.69 205 ARG A C 1
ATOM 1569 O O . ARG A 1 205 ? -11.526 9.491 15.918 1.00 96.69 205 ARG A O 1
ATOM 1576 N N . GLN A 1 206 ? -10.196 8.164 17.147 1.00 96.12 206 GLN A N 1
ATOM 1577 C CA . GLN A 1 206 ? -10.132 9.011 18.330 1.00 96.12 206 GLN A CA 1
ATOM 1578 C C . GLN A 1 206 ? -8.682 9.158 18.791 1.00 96.12 206 GLN A C 1
ATOM 1580 O O . GLN A 1 206 ? -8.001 8.170 19.085 1.00 96.12 206 GLN A O 1
ATOM 1585 N N . SER A 1 207 ? -8.204 10.398 18.863 1.00 93.75 207 SER A N 1
ATOM 1586 C CA . SER A 1 207 ? -6.870 10.718 19.366 1.00 93.75 207 SER A CA 1
ATOM 1587 C C . SER A 1 207 ? -6.769 10.525 20.886 1.00 93.75 207 SER A C 1
ATOM 1589 O O . SER A 1 207 ? -7.781 10.538 21.589 1.00 93.75 207 SER A O 1
ATOM 1591 N N . PRO A 1 208 ? -5.546 10.407 21.441 1.00 91.56 208 PRO A N 1
ATOM 1592 C CA . PRO A 1 208 ? -5.346 10.250 22.885 1.00 91.56 208 PRO A CA 1
ATOM 1593 C C . PRO A 1 208 ? -5.931 11.373 23.758 1.00 91.56 208 PRO A C 1
ATOM 1595 O O . PRO A 1 208 ? -6.162 11.159 24.945 1.00 91.56 208 PRO A O 1
ATOM 1598 N N . ASP A 1 209 ? -6.152 12.565 23.195 1.00 91.75 209 ASP A N 1
ATOM 1599 C CA . ASP A 1 209 ? -6.787 13.701 23.878 1.00 91.75 209 ASP A CA 1
ATOM 1600 C C . ASP A 1 209 ? -8.329 13.674 23.826 1.00 91.75 209 ASP A C 1
ATOM 1602 O O . ASP A 1 209 ? -8.975 14.551 24.397 1.00 91.75 209 ASP A O 1
ATOM 1606 N N . GLY A 1 210 ? -8.917 12.654 23.193 1.00 90.44 210 GLY A N 1
ATOM 1607 C CA . GLY A 1 210 ? -10.359 12.426 23.119 1.00 90.44 210 GLY A CA 1
ATOM 1608 C C . GLY A 1 210 ? -11.051 13.045 21.904 1.00 90.44 210 GLY A C 1
ATOM 1609 O O . GLY A 1 210 ? -12.260 12.867 21.765 1.00 90.44 210 GLY A O 1
ATOM 1610 N N . THR A 1 211 ? -10.324 13.738 21.023 1.00 92.75 211 THR A N 1
ATOM 1611 C CA . THR A 1 211 ? -10.898 14.271 19.776 1.00 92.75 211 THR A CA 1
ATOM 1612 C C . THR A 1 211 ? -11.257 13.122 18.842 1.00 92.75 211 THR A C 1
ATOM 1614 O O . THR A 1 211 ? -10.408 12.275 18.566 1.00 92.75 211 THR A O 1
ATOM 1617 N N . ASP A 1 212 ? -12.497 13.082 18.352 1.00 92.94 212 ASP A N 1
ATOM 1618 C CA . ASP A 1 212 ? -12.940 12.069 17.402 1.00 92.94 212 ASP A CA 1
ATOM 1619 C C . ASP A 1 212 ? -13.201 12.627 15.997 1.00 92.94 212 ASP A C 1
ATOM 1621 O O . ASP A 1 212 ? -13.512 13.801 15.797 1.00 92.94 212 ASP A O 1
ATOM 1625 N N . GLN A 1 213 ? -13.018 11.763 15.003 1.00 95.06 213 GLN A N 1
ATOM 1626 C CA . GLN A 1 213 ? -13.173 12.070 13.587 1.00 95.06 213 GLN A CA 1
ATOM 1627 C C . GLN A 1 213 ? -13.714 10.846 12.853 1.00 95.06 213 GLN A C 1
ATOM 1629 O O . GLN A 1 213 ? -13.492 9.705 13.261 1.00 95.06 213 GLN A O 1
ATOM 1634 N N . VAL A 1 214 ? -14.453 11.092 11.772 1.00 97.12 214 VAL A N 1
ATOM 1635 C CA . VAL A 1 214 ? -14.940 10.052 10.867 1.00 97.12 214 VAL A CA 1
ATOM 1636 C C . VAL A 1 214 ? -14.506 10.407 9.465 1.00 97.12 214 VAL A C 1
ATOM 1638 O O . VAL A 1 214 ? -14.911 11.436 8.926 1.00 97.12 214 VAL A O 1
ATOM 1641 N N . ASP A 1 215 ? -13.714 9.523 8.890 1.00 96.56 215 ASP A N 1
ATOM 1642 C CA . ASP A 1 215 ? -13.198 9.626 7.544 1.00 96.56 215 ASP A CA 1
ATOM 1643 C C . ASP A 1 215 ? -13.988 8.716 6.622 1.00 96.56 215 ASP A C 1
ATOM 1645 O O . ASP A 1 215 ? -14.326 7.580 6.964 1.00 96.56 215 ASP A O 1
ATOM 1649 N N . LEU A 1 216 ? -14.284 9.219 5.433 1.00 97.00 216 LEU A N 1
ATOM 1650 C CA . LEU A 1 216 ? -14.948 8.431 4.415 1.00 97.00 216 LEU A CA 1
ATOM 1651 C C . LEU A 1 216 ? -13.904 7.607 3.657 1.00 97.00 216 LEU A C 1
ATOM 1653 O O . LEU A 1 216 ? -12.851 8.116 3.263 1.00 97.00 216 LEU A O 1
ATOM 1657 N N . LEU A 1 217 ? -14.210 6.328 3.463 1.00 97.81 217 LEU A N 1
ATOM 1658 C CA . LEU A 1 217 ? -13.370 5.386 2.739 1.00 97.81 217 LEU A CA 1
ATOM 1659 C C . LEU A 1 217 ? -14.006 5.098 1.382 1.00 97.81 217 LEU A C 1
ATOM 1661 O O . LEU A 1 217 ? -15.150 4.649 1.302 1.00 97.81 217 LEU A O 1
ATOM 1665 N N . TRP A 1 218 ? -13.255 5.348 0.319 1.00 96.00 218 TRP A N 1
ATOM 1666 C CA . TRP A 1 218 ? -13.599 5.008 -1.061 1.00 96.00 218 TRP A CA 1
ATOM 1667 C C . TRP A 1 218 ? -12.310 4.813 -1.863 1.00 96.00 218 TRP A C 1
ATOM 1669 O O . TRP A 1 218 ? -11.257 5.263 -1.405 1.00 96.00 218 TRP A O 1
ATOM 1679 N N . PRO A 1 219 ? -12.349 4.190 -3.053 1.00 96.19 219 PRO A N 1
ATOM 1680 C CA . PRO A 1 219 ? -11.140 3.843 -3.794 1.00 96.19 219 PRO A CA 1
ATOM 1681 C C . PRO A 1 219 ? -10.242 5.061 -4.039 1.00 96.19 219 PRO A C 1
ATOM 1683 O O . PRO A 1 219 ? -10.688 6.075 -4.580 1.00 96.19 219 PRO A O 1
ATOM 1686 N N . GLY A 1 220 ? -8.977 4.970 -3.629 1.00 94.56 220 GLY A N 1
ATOM 1687 C CA . GLY A 1 220 ? -8.022 6.079 -3.693 1.00 94.56 220 GLY A CA 1
ATOM 1688 C C . GLY A 1 220 ? -8.004 7.012 -2.479 1.00 94.56 220 GLY A C 1
ATOM 1689 O O . GLY A 1 220 ? -7.238 7.975 -2.476 1.00 94.56 220 GLY A O 1
ATOM 1690 N N . ALA A 1 221 ? -8.815 6.773 -1.449 1.00 94.81 221 ALA A N 1
ATOM 1691 C CA . ALA A 1 221 ? -8.616 7.416 -0.155 1.00 94.81 221 ALA A CA 1
ATOM 1692 C C . ALA A 1 221 ? -7.427 6.775 0.575 1.00 94.81 221 ALA A C 1
ATOM 1694 O O . ALA A 1 221 ? -7.223 5.561 0.499 1.00 94.81 221 ALA A O 1
ATOM 1695 N N . ALA A 1 222 ? -6.667 7.583 1.307 1.00 94.50 222 ALA A N 1
ATOM 1696 C CA . ALA A 1 222 ? -5.658 7.101 2.236 1.00 94.50 222 ALA A CA 1
ATOM 1697 C C . ALA A 1 222 ? -5.722 7.842 3.562 1.00 94.50 222 ALA A C 1
ATOM 1699 O O . ALA A 1 222 ? -6.182 8.986 3.643 1.00 94.50 222 ALA A O 1
ATOM 1700 N N . VAL A 1 223 ? -5.258 7.155 4.598 1.00 93.88 223 VAL A N 1
ATOM 1701 C CA . VAL A 1 223 ? -5.372 7.615 5.976 1.00 93.88 223 VAL A CA 1
ATOM 1702 C C . VAL A 1 223 ? -4.108 7.257 6.740 1.00 93.88 223 VAL A C 1
ATOM 1704 O O . VAL A 1 223 ? -3.562 6.168 6.557 1.00 93.88 223 VAL A O 1
ATOM 1707 N N . ASP A 1 224 ? -3.653 8.156 7.606 1.00 93.50 224 ASP A N 1
ATOM 1708 C CA . ASP A 1 224 ? -2.666 7.834 8.630 1.00 93.50 224 ASP A CA 1
ATOM 1709 C C . ASP A 1 224 ? -3.362 7.349 9.912 1.00 93.50 224 ASP A C 1
ATOM 1711 O O . ASP A 1 224 ? -4.446 7.785 10.272 1.00 93.50 224 ASP A O 1
ATOM 1715 N N . ILE A 1 225 ? -2.773 6.424 10.653 1.00 94.88 225 ILE A N 1
ATOM 1716 C CA . ILE A 1 225 ? -3.257 6.027 11.977 1.00 94.88 225 ILE A CA 1
ATOM 1717 C C . ILE A 1 225 ? -2.054 6.061 12.916 1.00 94.88 225 ILE A C 1
ATOM 1719 O O . ILE A 1 225 ? -1.322 5.074 13.050 1.00 94.88 225 ILE A O 1
ATOM 1723 N N . PRO A 1 226 ? -1.796 7.226 13.540 1.00 93.88 226 PRO A N 1
ATOM 1724 C CA . PRO A 1 226 ? -0.706 7.378 14.489 1.00 93.88 226 PRO A CA 1
ATOM 1725 C C . PRO A 1 226 ? -0.833 6.439 15.690 1.00 93.88 226 PRO A C 1
ATOM 1727 O O . PRO A 1 226 ? -1.930 6.077 16.123 1.00 93.88 226 PRO A O 1
ATOM 1730 N N . LEU A 1 227 ? 0.309 6.112 16.297 1.00 93.75 227 LEU A N 1
ATOM 1731 C CA . LEU A 1 227 ? 0.340 5.319 17.520 1.00 93.75 227 LEU A CA 1
ATOM 1732 C C . LEU A 1 227 ? -0.507 5.973 18.626 1.00 93.75 227 LEU A C 1
ATOM 1734 O O . LEU A 1 227 ? -0.443 7.180 18.862 1.00 93.75 227 LEU A O 1
ATOM 1738 N N . GLY A 1 228 ? -1.281 5.155 19.337 1.00 92.12 228 GLY A N 1
ATOM 1739 C CA . GLY A 1 228 ? -2.136 5.610 20.431 1.00 92.12 228 GLY A CA 1
ATOM 1740 C C . GLY A 1 228 ? -3.542 6.049 20.006 1.00 92.12 228 GLY A C 1
ATOM 1741 O O . GLY A 1 228 ? -4.384 6.244 20.884 1.00 92.12 228 GLY A O 1
ATOM 1742 N N . VAL A 1 229 ? -3.815 6.162 18.703 1.00 95.50 229 VAL A N 1
ATOM 1743 C CA . VAL A 1 229 ? -5.161 6.415 18.172 1.00 95.50 229 VAL A CA 1
ATOM 1744 C C . VAL A 1 229 ? -6.010 5.157 18.309 1.00 95.50 229 VAL A C 1
ATOM 1746 O O . VAL A 1 229 ? -5.608 4.070 17.896 1.00 95.50 229 VAL A O 1
ATOM 1749 N N . THR A 1 230 ? -7.192 5.311 18.898 1.00 97.12 230 THR A N 1
ATOM 1750 C CA . THR A 1 230 ? -8.229 4.281 18.854 1.00 97.12 230 THR A CA 1
ATOM 1751 C C . THR A 1 230 ? -8.974 4.411 17.537 1.00 97.12 230 THR A C 1
ATOM 1753 O O . THR A 1 230 ? -9.325 5.524 17.150 1.00 97.12 230 THR A O 1
ATOM 1756 N N . PHE A 1 231 ? -9.259 3.303 16.864 1.00 97.38 231 PHE A N 1
ATOM 1757 C CA . PHE A 1 231 ? -10.008 3.334 15.619 1.00 97.38 231 PHE A CA 1
ATOM 1758 C C . PHE A 1 231 ? -10.947 2.140 15.461 1.00 97.38 231 PHE A C 1
ATOM 1760 O O . PHE A 1 231 ? -10.797 1.102 16.102 1.00 97.38 231 PHE A O 1
ATOM 1767 N N . GLN A 1 232 ? -11.950 2.329 14.613 1.00 98.06 232 GLN A N 1
ATOM 1768 C CA . GLN A 1 232 ? -12.935 1.334 14.202 1.00 98.06 232 GLN A CA 1
ATOM 1769 C C . GLN A 1 232 ? -13.343 1.673 12.772 1.00 98.06 232 GLN A C 1
ATOM 1771 O O . GLN A 1 232 ? -13.451 2.853 12.447 1.00 98.06 232 GLN A O 1
ATOM 1776 N N . PHE A 1 233 ? -13.615 0.692 11.924 1.00 98.25 233 PHE A N 1
ATOM 1777 C CA . PHE A 1 233 ? -14.083 0.948 10.565 1.00 98.25 233 PHE A CA 1
ATOM 1778 C C . PHE A 1 233 ? -15.256 0.047 10.202 1.00 98.25 233 PHE A C 1
ATOM 1780 O O . PHE A 1 233 ? -15.499 -0.975 10.840 1.00 98.25 233 PHE A O 1
ATOM 1787 N N . ARG A 1 234 ? -16.033 0.456 9.202 1.00 98.50 234 ARG A N 1
ATOM 1788 C CA . ARG A 1 234 ? -17.167 -0.323 8.705 1.00 98.50 234 ARG A CA 1
ATOM 1789 C C . ARG A 1 234 ? -17.286 -0.243 7.198 1.00 98.50 234 ARG A C 1
ATOM 1791 O O . ARG A 1 234 ? -17.020 0.808 6.615 1.00 98.50 234 ARG A O 1
ATOM 1798 N N . ALA A 1 235 ? -17.753 -1.325 6.590 1.00 98.50 235 ALA A N 1
ATOM 1799 C CA . ALA A 1 235 ? -18.132 -1.343 5.187 1.00 98.50 235 ALA A CA 1
ATOM 1800 C C . ALA A 1 235 ? -19.573 -0.830 5.050 1.00 98.50 235 ALA A C 1
ATOM 1802 O O . ALA A 1 235 ? -20.509 -1.394 5.619 1.00 98.50 235 ALA A O 1
ATOM 1803 N N . THR A 1 236 ? -19.757 0.258 4.307 1.00 97.94 236 THR A N 1
ATOM 1804 C CA . THR A 1 236 ? -21.067 0.896 4.080 1.00 97.94 236 THR A CA 1
ATOM 1805 C C . THR A 1 236 ? -21.604 0.660 2.669 1.00 97.94 236 THR A C 1
ATOM 1807 O O . THR A 1 236 ? -22.772 0.945 2.404 1.00 97.94 236 THR A O 1
ATOM 1810 N N . GLY A 1 237 ? -20.761 0.148 1.767 1.00 95.00 237 GLY A N 1
ATOM 1811 C CA . GLY A 1 237 ? -21.117 -0.210 0.397 1.00 95.00 237 GLY A CA 1
ATOM 1812 C C . GLY A 1 237 ? -21.777 -1.586 0.251 1.00 95.00 237 GLY A C 1
ATOM 1813 O O . GLY A 1 237 ? -22.021 -2.296 1.225 1.00 95.00 237 GLY A O 1
ATOM 1814 N N . LEU A 1 238 ? -22.065 -1.944 -1.005 1.00 95.88 238 LEU A N 1
ATOM 1815 C CA . LEU A 1 238 ? -22.577 -3.268 -1.393 1.00 95.88 238 LEU A CA 1
ATOM 1816 C C . LEU A 1 238 ? -21.463 -4.273 -1.718 1.00 95.88 238 LEU A C 1
ATOM 1818 O O . LEU A 1 238 ? -21.715 -5.474 -1.684 1.00 95.88 238 LEU A O 1
ATOM 1822 N N . ASP A 1 239 ? -20.269 -3.777 -2.033 1.00 96.38 239 ASP A N 1
ATOM 1823 C CA . ASP A 1 239 ? -19.074 -4.568 -2.322 1.00 96.38 239 ASP A CA 1
ATOM 1824 C C . ASP A 1 239 ? -18.157 -4.618 -1.092 1.00 96.38 239 ASP A C 1
ATOM 1826 O O . ASP A 1 239 ? -18.256 -3.761 -0.205 1.00 96.38 239 ASP A O 1
ATOM 1830 N N . ASP A 1 240 ? -17.267 -5.612 -1.049 1.00 98.06 240 ASP A N 1
ATOM 1831 C CA . ASP A 1 240 ? -16.229 -5.718 -0.021 1.00 98.06 240 ASP A CA 1
ATOM 1832 C C . ASP A 1 240 ? -15.391 -4.426 0.042 1.00 98.06 240 ASP A C 1
ATOM 1834 O O . ASP A 1 240 ? -15.048 -3.837 -0.986 1.00 98.06 240 ASP A 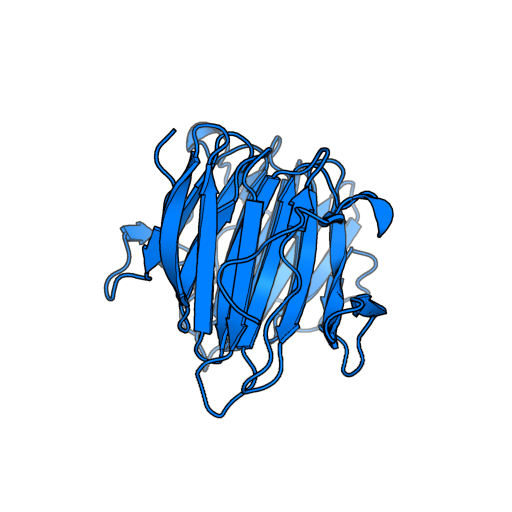O 1
ATOM 1838 N N . LEU A 1 241 ? -15.060 -3.981 1.256 1.00 98.69 241 LEU A N 1
ATOM 1839 C CA . LEU A 1 241 ? -14.101 -2.902 1.481 1.00 98.69 241 LEU A CA 1
ATOM 1840 C C . LEU A 1 241 ? -12.697 -3.504 1.546 1.00 98.69 241 LEU A C 1
ATOM 1842 O O . LEU A 1 241 ? -12.383 -4.223 2.495 1.00 98.69 241 LEU A O 1
ATOM 1846 N N . GLU A 1 242 ? -11.855 -3.188 0.562 1.00 98.62 242 GLU A N 1
ATOM 1847 C CA . GLU A 1 242 ? -10.481 -3.691 0.488 1.00 98.62 242 GLU A CA 1
ATOM 1848 C C . GLU A 1 242 ? -9.457 -2.587 0.738 1.00 98.62 242 GLU A C 1
ATOM 1850 O O . GLU A 1 242 ? -9.494 -1.515 0.124 1.00 98.62 242 GLU A O 1
ATOM 1855 N N . LEU A 1 243 ? -8.499 -2.879 1.613 1.00 98.50 243 LEU A N 1
ATOM 1856 C CA . LEU A 1 243 ? -7.490 -1.945 2.091 1.00 98.50 243 LEU A CA 1
ATOM 1857 C C . LEU A 1 243 ? -6.090 -2.546 1.932 1.00 98.50 243 LEU A C 1
ATOM 1859 O O . LEU A 1 243 ? -5.885 -3.734 2.179 1.00 98.50 243 LEU A O 1
ATOM 1863 N N . ILE A 1 244 ? -5.111 -1.711 1.590 1.00 98.25 244 ILE A N 1
ATOM 1864 C CA . ILE A 1 244 ? -3.694 -2.010 1.814 1.00 98.25 244 ILE A CA 1
ATOM 1865 C C . ILE A 1 244 ? -3.252 -1.297 3.075 1.00 98.25 244 ILE A C 1
ATOM 1867 O O . ILE A 1 244 ? -3.411 -0.083 3.196 1.00 98.25 244 ILE A O 1
ATOM 1871 N N . LEU A 1 245 ? -2.701 -2.079 3.991 1.00 97.25 245 LEU A N 1
ATOM 1872 C CA . LEU A 1 245 ? -2.239 -1.651 5.295 1.00 97.25 245 LEU A CA 1
ATOM 1873 C C . LEU A 1 245 ? -0.716 -1.691 5.308 1.00 97.25 245 LEU A C 1
ATOM 1875 O O . LEU A 1 245 ? -0.123 -2.715 4.967 1.00 97.25 245 LEU A O 1
ATOM 1879 N N . LEU A 1 246 ? -0.089 -0.594 5.712 1.00 96.62 246 LEU A N 1
ATOM 1880 C CA . LEU A 1 246 ? 1.335 -0.522 6.007 1.00 96.62 246 LEU A CA 1
ATOM 1881 C C . LEU A 1 246 ? 1.515 -0.265 7.491 1.00 96.62 246 LEU A C 1
ATOM 1883 O O . LEU A 1 246 ? 1.122 0.794 7.968 1.00 96.62 246 LEU A O 1
ATOM 1887 N N . THR A 1 247 ? 2.197 -1.162 8.189 1.00 96.44 247 THR A N 1
ATOM 1888 C CA . THR A 1 247 ? 2.592 -0.941 9.583 1.00 96.44 247 THR A CA 1
ATOM 1889 C C . THR A 1 247 ? 4.069 -0.585 9.665 1.00 96.44 247 THR A C 1
ATOM 1891 O O . THR A 1 247 ? 4.908 -1.226 9.021 1.00 96.44 247 THR A O 1
ATOM 1894 N N . MET A 1 248 ? 4.391 0.414 10.484 1.00 95.75 248 MET A N 1
ATOM 1895 C CA . MET A 1 248 ? 5.764 0.796 10.819 1.00 95.75 248 MET A CA 1
ATOM 1896 C C . MET A 1 248 ? 5.891 0.916 12.345 1.00 95.75 248 MET A C 1
ATOM 1898 O O . MET A 1 248 ? 5.188 1.747 12.933 1.00 95.75 248 MET A O 1
ATOM 1902 N N . PRO A 1 249 ? 6.762 0.131 13.014 1.00 95.31 249 PRO A N 1
ATOM 1903 C CA . PRO A 1 249 ? 7.565 -0.998 12.498 1.00 95.31 249 PRO A CA 1
ATOM 1904 C C . PRO A 1 249 ? 6.703 -2.181 11.983 1.00 95.31 249 PRO A C 1
ATOM 1906 O O . PRO A 1 249 ? 5.473 -2.078 11.992 1.00 95.31 249 PRO A O 1
ATOM 1909 N N . PRO A 1 250 ? 7.300 -3.297 11.502 1.00 96.62 250 PRO A N 1
ATOM 1910 C CA . PRO A 1 250 ? 6.539 -4.456 11.032 1.00 96.62 250 PRO A CA 1
ATOM 1911 C C . PRO A 1 250 ? 5.534 -4.973 12.063 1.00 96.62 250 PRO A C 1
ATOM 1913 O O . PRO A 1 250 ? 5.793 -4.924 13.266 1.00 96.62 250 PRO A O 1
ATOM 1916 N N . TRP A 1 251 ? 4.413 -5.509 11.577 1.00 96.50 251 TRP A N 1
ATOM 1917 C CA . TRP A 1 251 ? 3.366 -6.098 12.403 1.00 96.50 251 TRP A CA 1
ATOM 1918 C C . TRP A 1 251 ? 3.953 -7.211 13.283 1.00 96.50 251 TRP A C 1
ATOM 1920 O O . TRP A 1 251 ? 4.458 -8.204 12.749 1.00 96.50 251 TRP A O 1
ATOM 1930 N N . PRO A 1 252 ? 3.911 -7.079 14.622 1.00 95.31 252 PRO A N 1
ATOM 1931 C CA . PRO A 1 252 ? 4.587 -8.021 15.506 1.00 95.31 252 PRO A CA 1
ATOM 1932 C C . PRO A 1 252 ? 3.743 -9.270 15.803 1.00 95.31 252 PRO A C 1
ATOM 1934 O O . PRO A 1 252 ? 4.253 -10.213 16.407 1.00 95.31 252 PRO A O 1
ATOM 1937 N N . GLY A 1 253 ? 2.469 -9.289 15.395 1.00 92.50 253 GLY A N 1
ATOM 1938 C CA . GLY A 1 253 ? 1.545 -10.406 15.585 1.00 92.50 253 GLY A CA 1
ATOM 1939 C C . GLY A 1 253 ? 0.207 -9.987 16.195 1.00 92.50 253 GLY A C 1
ATOM 1940 O O . GLY A 1 253 ? -0.038 -8.818 16.482 1.00 92.50 253 GLY A O 1
ATOM 1941 N N . THR A 1 254 ? -0.664 -10.969 16.417 1.00 89.25 254 THR A N 1
ATOM 1942 C CA . THR A 1 254 ? -2.079 -10.777 16.786 1.00 89.25 254 THR A CA 1
ATOM 1943 C C . THR A 1 254 ? -2.316 -10.018 18.093 1.00 89.25 254 THR A C 1
ATOM 1945 O O . THR A 1 254 ? -3.375 -9.422 18.263 1.00 89.25 254 THR A O 1
ATOM 1948 N N . ASP A 1 255 ? -1.345 -10.008 19.011 1.00 91.81 255 ASP A N 1
ATOM 1949 C CA . ASP A 1 255 ? -1.446 -9.306 20.301 1.00 91.81 255 ASP A CA 1
ATOM 1950 C C . ASP A 1 255 ? -1.234 -7.781 20.188 1.00 91.81 255 ASP A C 1
ATOM 1952 O O . ASP A 1 255 ? -1.331 -7.057 21.186 1.00 91.81 255 ASP A O 1
ATOM 1956 N N . GLU A 1 256 ? -0.912 -7.284 18.989 1.00 95.12 256 GLU A N 1
ATOM 1957 C CA . GLU A 1 256 ? -0.680 -5.864 18.719 1.00 95.12 256 GLU A CA 1
ATOM 1958 C C . GLU A 1 256 ? -1.963 -5.031 18.802 1.00 95.12 256 GLU A C 1
ATOM 1960 O O . GLU A 1 256 ? -1.946 -3.930 19.358 1.00 95.12 256 GLU A O 1
ATOM 1965 N N . ALA A 1 257 ? -3.084 -5.559 18.303 1.00 94.19 257 ALA A N 1
ATOM 1966 C CA . ALA A 1 257 ? -4.383 -4.903 18.391 1.00 94.19 257 ALA A CA 1
ATOM 1967 C C . ALA A 1 257 ? -5.007 -5.122 19.774 1.00 94.19 257 ALA A C 1
ATOM 1969 O O . ALA A 1 257 ? -5.450 -6.216 20.122 1.00 94.19 257 ALA A O 1
ATOM 1970 N N . VAL A 1 258 ? -5.079 -4.057 20.573 1.00 94.62 258 VAL A N 1
ATOM 1971 C CA . VAL A 1 258 ? -5.703 -4.091 21.900 1.00 94.62 258 VAL A CA 1
ATOM 1972 C C . VAL A 1 258 ? -7.099 -3.493 21.824 1.00 94.62 258 VAL A C 1
ATOM 1974 O O . VAL A 1 258 ? -7.280 -2.385 21.321 1.00 94.62 258 VAL A O 1
ATOM 1977 N N . ALA A 1 259 ? -8.084 -4.205 22.370 1.00 94.31 259 ALA A N 1
ATOM 1978 C CA . ALA A 1 259 ? -9.460 -3.728 22.445 1.00 94.31 259 ALA A CA 1
ATOM 1979 C C . ALA A 1 259 ? -9.553 -2.393 23.206 1.00 94.31 259 ALA A C 1
ATOM 1981 O O . ALA A 1 259 ? -9.036 -2.260 24.319 1.00 94.31 259 ALA A O 1
ATOM 1982 N N . ALA A 1 260 ? -10.255 -1.419 22.629 1.00 90.44 260 ALA A N 1
ATOM 1983 C CA . ALA A 1 260 ? -10.416 -0.084 23.209 1.00 90.44 260 ALA A CA 1
ATOM 1984 C C . ALA A 1 260 ? -11.712 0.091 24.029 1.00 90.44 260 ALA A C 1
ATOM 1986 O O . ALA A 1 260 ? -12.006 1.180 24.520 1.00 90.44 260 ALA A O 1
ATOM 1987 N N . GLY A 1 261 ? -12.485 -0.982 24.220 1.00 85.69 261 GLY A N 1
ATOM 1988 C CA . GLY A 1 261 ? -13.763 -0.942 24.930 1.00 85.69 261 GLY A CA 1
ATOM 1989 C C . GLY A 1 261 ? -14.899 -0.480 24.020 1.00 85.69 261 GLY A C 1
ATOM 1990 O O . GLY A 1 261 ? -15.424 -1.284 23.257 1.00 85.69 261 GLY A O 1
ATOM 1991 N N . ALA A 1 262 ? -15.305 0.789 24.120 1.00 87.38 262 ALA A N 1
ATOM 1992 C CA . ALA A 1 262 ? -16.412 1.334 23.332 1.00 87.38 262 ALA A CA 1
ATOM 1993 C C . ALA A 1 262 ? -15.928 1.874 21.976 1.00 87.38 262 ALA A C 1
ATOM 1995 O O . ALA A 1 262 ? -14.990 2.665 21.916 1.00 87.38 262 ALA A O 1
ATOM 1996 N N . GLY A 1 263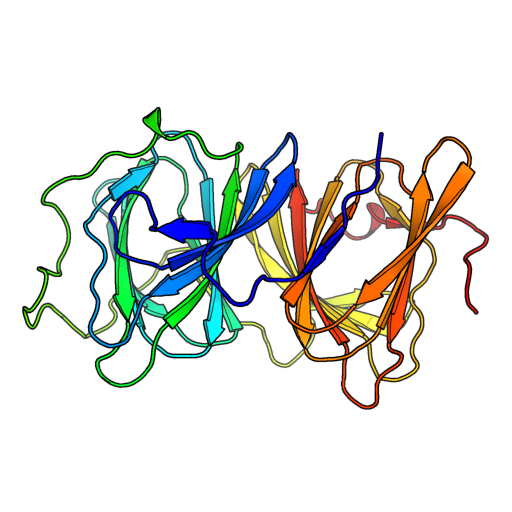 ? -16.596 1.452 20.902 1.00 91.75 263 GLY A N 1
ATOM 1997 C CA . GLY A 1 263 ? -16.444 2.004 19.556 1.00 91.75 263 GLY A CA 1
ATOM 1998 C C . GLY A 1 263 ? -17.568 2.978 19.215 1.00 91.75 263 GLY A C 1
ATOM 1999 O O . GLY A 1 263 ? -18.491 3.187 20.006 1.00 91.75 263 GLY A O 1
ATOM 2000 N N . ARG A 1 264 ? -17.508 3.559 18.015 1.00 95.69 264 ARG A N 1
ATOM 2001 C CA . ARG A 1 264 ? -18.572 4.430 17.496 1.00 95.69 264 ARG A CA 1
ATOM 2002 C C . ARG A 1 264 ? -19.766 3.644 16.963 1.00 95.69 264 ARG A C 1
ATOM 2004 O O . ARG A 1 264 ? -20.894 4.133 17.025 1.00 95.69 264 ARG A O 1
ATOM 2011 N N . TRP A 1 265 ? -19.521 2.453 16.429 1.00 95.81 265 TRP A N 1
ATOM 2012 C CA . TRP A 1 265 ? -20.535 1.584 15.843 1.00 95.81 265 TRP A CA 1
ATOM 2013 C C . TRP A 1 265 ? -20.584 0.229 16.552 1.00 95.81 265 TRP A C 1
ATOM 2015 O O . TRP A 1 265 ? -19.618 -0.185 17.199 1.00 95.81 265 TRP A O 1
ATOM 2025 N N . THR A 1 266 ? -21.729 -0.438 16.417 1.00 83.94 266 THR A N 1
ATOM 2026 C CA . THR A 1 266 ? -22.016 -1.782 16.939 1.00 83.94 266 THR A CA 1
ATOM 2027 C C . THR A 1 266 ? -22.273 -2.749 15.807 1.00 83.94 266 THR A C 1
ATOM 2029 O O . THR A 1 266 ? -22.980 -2.310 14.868 1.00 83.94 266 THR A O 1
#

Nearest PDB structures (foldseek):
  2uya-assembly1_A  TM=7.441E-01  e=4.910E-15  Bacillus subtilis
  4met-assembly1_A  TM=7.408E-01  e=6.289E-15  Bacillus subtilis subsp. subtilis str. 168
  6l9i-assembly1_D  TM=7.589E-01  e=3.557E-14  Companilactobacillus farciminis
  3s0m-assembly1_A  TM=7.255E-01  e=8.056E-15  Bacillus subtilis
  8qfp-assembly1_A  TM=8.203E-01  e=6.394E-04  Thermocatellispora tengchongensis